Protein 3OT6 (pdb70)

Sequence (221 aa):
ASDLVSYHLDDGVATLTLNNGKVNAISPDVIIAFNAALDQAEKDRAIVIVTGQPGILSGGYDLKVTSSAEAAINLVAQGSTLARRLSHPFPIIVACPGHAVAKGAFLLLSADYRIGVAGPFSIGLNEVQIGTHHAGIELARDRLRKSAFNRSVINAEFDPEGAAAGFLDKVVSVEELQGAALAVAAQLKKINNAHKKTKLKVRKGLLDTLDAAIEQDRQHL

InterPro domains:
  IPR001753 Enoyl-CoA hydratase/isomerase-like domain [PF00378] (11-226)
  IPR029045 ClpP/crotonase-like domain superfamily [SSF52096] (3-227)

B-factor: mean 28.31, std 8.82, range [7.11, 65.39]

Foldseek 3Di:
DCVQFPWDDDPQEIETEGEDPDFSAQEPVSLVVVVVNLVVNVVSVGAYEYEYDAQHQGQYHDPCCVVDPVSVLVSVLSLLVSLLVLLRQAFYEYQYNHEQEASSLLNLLSGRAYEYEADDGYYAYQDVVVPAFQSSLLSLVVFFDVVVSCCRHVVVDDGRVRVVGGSHPYYYHSVCRVVVRVVVSVVSVPDDSCSNVCSCVVCVVSSVSSVVRSVCSSVPD

Solvent-accessible surface area: 10338 Å² total

CATH classification: 3.90.226.10

Secondary structure (DSSP, 8-state):
---TEEEEEETTEEEEEE--TTTT-B-HHHHHHHHHHHHHHHHTTPEEEEE-BTEEEE--B-S-----HHHHHHHHHHHHHHHH----SS-EEEE--EEEETHHHHHHTTSSEEEEE-SS--EE--TTTT---HHHHHHHHHHS-HHHHHHHHTS----TT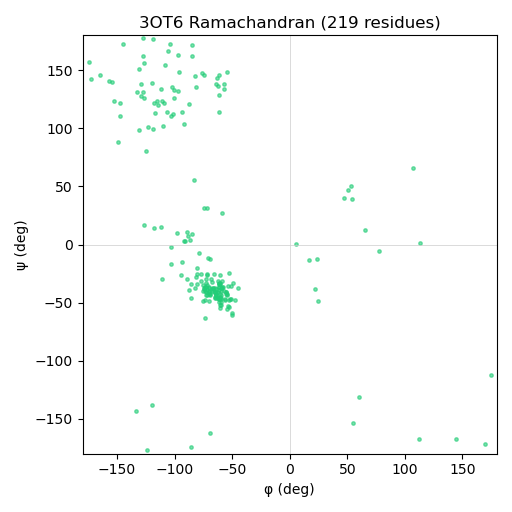T---SS-SEEE-TTTHHHHHHHHHHHHTT---HHHHHHHHHHHHHHHHHHHHHHHHHH--

Organism: Pseudomonas syringae pv. tomato (strain ATCC BAA-871 / DC3000) (NCBI:txid223283)

Nearest PDB structures (foldseek):
  3ot6-assembly1_A  TM=1.002E+00  e=1.845E-40  Pseudomonas syringae pv. tomato
  2vx2-assembly3_G  TM=8.367E-01  e=1.342E-13  Homo sapiens
  4knp-assembly1_A  TM=8.815E-01  e=2.836E-12  Mycobacterium avium subsp. paratuberculosis K-10
  3l3s-assembly2_F  TM=8.376E-01  e=5.476E-12  Ruegeria pomeroyi
  5o34-assembly1_C  TM=8.549E-01  e=6.754E-11  Streptantibioticus cattleyicolor

Structure (mmCIF, N/CA/C/O backbone):
data_3OT6
#
_entry.id   3OT6
#
_cell.length_a   162.517
_cell.length_b   162.517
_cell.length_c   162.517
_cell.angle_alpha   90.00
_cell.angle_beta   90.00
_cell.angle_gamma   90.00
#
_symmetry.space_group_name_H-M   'I 41 3 2'
#
loop_
_entity.id
_entity.type
_entity.pdbx_description
1 polymer 'Enoyl-CoA hydratase/isomerase family protein'
2 non-polymer (4S)-2-METHYL-2,4-PENTANEDIOL
3 non-polymer (4R)-2-METHYLPENTANE-2,4-DIOL
4 water water
#
loop_
_atom_site.group_PDB
_atom_site.id
_atom_site.type_symbol
_atom_site.label_atom_id
_atom_site.label_alt_id
_atom_site.label_comp_id
_atom_site.label_asym_id
_atom_site.label_entity_id
_atom_site.label_seq_id
_atom_site.pdbx_PDB_ins_code
_atom_site.Cartn_x
_atom_site.Cartn_y
_atom_site.Cartn_z
_atom_site.occupancy
_atom_site.B_iso_or_equiv
_atom_site.auth_seq_id
_atom_site.auth_comp_id
_atom_site.auth_asym_id
_atom_site.auth_atom_id
_atom_site.pdbx_PDB_model_num
ATOM 1 N N . ALA A 1 3 ? 65.193 85.248 122.759 1.00 36.02 0 ALA A N 1
ATOM 2 C CA . ALA A 1 3 ? 66.422 86.053 122.450 1.00 36.39 0 ALA A CA 1
ATOM 3 C C . ALA A 1 3 ? 67.414 85.741 123.553 1.00 36.13 0 ALA A C 1
ATOM 4 O O . ALA A 1 3 ? 67.083 85.834 124.719 1.00 36.55 0 ALA A O 1
ATOM 14 N N . SER A 1 5 ? 69.688 87.446 124.508 1.00 35.58 2 SER A N 1
ATOM 15 C CA . SER A 1 5 ? 69.863 88.623 125.363 1.00 35.38 2 SER A CA 1
ATOM 16 C C . SER A 1 5 ? 68.738 88.795 126.364 1.00 35.68 2 SER A C 1
ATOM 17 O O . SER A 1 5 ? 68.896 89.540 127.283 1.00 37.22 2 SER A O 1
ATOM 20 N N . ASP A 1 6 ? 67.626 88.090 126.249 1.00 35.56 3 ASP A N 1
ATOM 21 C CA . ASP A 1 6 ? 66.681 88.114 127.367 1.00 36.15 3 ASP A CA 1
ATOM 22 C C . ASP A 1 6 ? 67.010 87.046 128.403 1.00 34.62 3 ASP A C 1
ATOM 23 O O . ASP A 1 6 ? 66.885 87.331 129.585 1.00 35.54 3 ASP A O 1
ATOM 28 N N . LEU A 1 7 ? 67.427 85.848 127.960 1.00 32.38 4 LEU A N 1
ATOM 29 C CA . LEU A 1 7 ? 67.912 84.751 128.833 1.00 31.37 4 LEU A CA 1
ATOM 30 C C . LEU A 1 7 ? 68.998 85.160 129.877 1.00 30.72 4 LEU A C 1
ATOM 31 O O . LEU A 1 7 ? 68.820 84.958 131.105 1.00 31.38 4 LEU A O 1
ATOM 36 N N . VAL A 1 8 ? 70.126 85.676 129.382 1.00 28.38 5 VAL A N 1
ATOM 37 C CA . VAL A 1 8 ? 71.064 86.317 130.241 1.00 27.91 5 VAL A CA 1
ATOM 38 C C . VAL A 1 8 ? 71.234 87.729 129.651 1.00 29.00 5 VAL A C 1
ATOM 39 O O . VAL A 1 8 ? 71.909 87.882 128.619 1.00 28.76 5 VAL A O 1
ATOM 43 N N . SER A 1 9 ? 70.581 88.743 130.236 1.00 28.41 6 SER A N 1
ATOM 44 C CA . SER A 1 9 ? 70.761 90.117 129.725 1.00 29.19 6 SER A CA 1
ATOM 45 C C . SER A 1 9 ? 72.144 90.687 130.135 1.00 30.19 6 SER A C 1
ATOM 46 O O . SER A 1 9 ? 72.675 90.362 131.219 1.00 31.66 6 SER A O 1
ATOM 49 N N . TYR A 1 10 ? 72.750 91.511 129.285 1.00 30.22 7 TYR A N 1
ATOM 50 C CA . TYR A 1 10 ? 74.024 92.115 129.641 1.00 30.52 7 TYR A CA 1
ATOM 51 C C . TYR A 1 10 ? 73.894 93.622 129.781 1.00 31.00 7 TYR A C 1
ATOM 52 O O . TYR A 1 10 ? 73.595 94.319 128.850 1.00 29.76 7 TYR A O 1
ATOM 61 N N . HIS A 1 11 ? 74.180 94.167 130.928 1.00 32.92 8 HIS A N 1
ATOM 62 C CA . HIS A 1 11 ? 74.249 95.613 130.947 1.00 35.36 8 HIS A CA 1
ATOM 63 C C . HIS A 1 11 ? 75.547 96.111 131.591 1.00 33.65 8 HIS A C 1
ATOM 64 O O . HIS A 1 11 ? 75.854 95.727 132.677 1.00 33.34 8 HIS A O 1
ATOM 71 N N . LEU A 1 12 ? 76.290 96.987 130.910 1.00 33.50 9 LEU A N 1
ATOM 72 C CA . LEU A 1 12 ? 77.537 97.593 131.463 1.00 32.19 9 LEU A CA 1
ATOM 73 C C . LEU A 1 12 ? 77.323 99.038 132.010 1.00 33.07 9 LEU A C 1
ATOM 74 O O . LEU A 1 12 ? 76.767 99.906 131.349 1.00 34.06 9 LEU A O 1
ATOM 79 N N . ASP A 1 13 ? 77.702 99.290 133.243 1.00 33.60 10 ASP A N 1
ATOM 80 C CA . ASP A 1 13 ? 77.542 100.583 133.789 1.00 34.99 10 ASP A CA 1
ATOM 81 C C . ASP A 1 13 ? 78.690 100.779 134.729 1.00 34.59 10 ASP A C 1
ATOM 82 O O . ASP A 1 13 ? 78.845 99.998 135.645 1.00 34.52 10 ASP A O 1
ATOM 87 N N . ASP A 1 14 ? 79.501 101.821 134.483 1.00 34.80 11 ASP A N 1
ATOM 88 C CA . ASP A 1 14 ? 80.594 102.233 135.378 1.00 34.02 11 ASP A CA 1
ATOM 89 C C . ASP A 1 14 ? 81.543 101.052 135.708 1.00 33.25 11 ASP A C 1
ATOM 90 O O . ASP A 1 14 ? 81.817 100.774 136.876 1.00 33.12 11 ASP A O 1
ATOM 95 N N . GLY A 1 15 ? 82.006 100.337 134.678 1.00 33.08 12 GLY A N 1
ATOM 96 C CA . GLY A 1 15 ? 82.916 99.174 134.852 1.00 32.41 12 GLY A CA 1
ATOM 97 C C . GLY A 1 15 ? 82.396 97.925 135.586 1.00 31.94 12 GLY A C 1
ATOM 98 O O . GLY A 1 15 ? 83.181 97.055 135.972 1.00 32.07 12 GLY A O 1
ATOM 99 N N . VAL A 1 16 ? 81.075 97.856 135.799 1.00 31.12 13 VAL A N 1
ATOM 100 C CA . VAL A 1 16 ? 80.404 96.670 136.301 1.00 28.87 13 VAL A CA 1
ATOM 101 C C . VAL A 1 16 ? 79.466 96.129 135.254 1.00 29.21 13 VAL A C 1
ATOM 102 O O . VAL A 1 16 ? 78.584 96.864 134.801 1.00 29.39 13 VAL A O 1
ATOM 106 N N . ALA A 1 17 ? 79.632 94.858 134.865 1.00 28.29 14 ALA A N 1
ATOM 107 C CA . ALA A 1 17 ? 78.705 94.208 133.921 1.00 27.51 14 ALA A CA 1
ATOM 108 C C . ALA A 1 17 ? 77.751 93.302 134.710 1.00 28.59 14 ALA A C 1
ATOM 109 O O . ALA A 1 17 ? 78.190 92.305 135.322 1.00 30.24 14 ALA A O 1
ATOM 111 N N . THR A 1 18 ? 76.465 93.664 134.745 1.00 28.58 15 THR A N 1
ATOM 112 C CA . THR A 1 18 ? 75.440 92.869 135.384 1.00 28.03 15 THR A CA 1
ATOM 113 C C . THR A 1 18 ? 74.936 91.879 134.357 1.00 27.95 15 THR A C 1
ATOM 114 O O . THR A 1 18 ? 74.491 92.294 133.271 1.00 27.63 15 THR A O 1
ATOM 118 N N . LEU A 1 19 ? 75.057 90.575 134.690 1.00 27.51 16 LEU A N 1
ATOM 119 C CA . LEU A 1 19 ? 74.495 89.435 133.912 1.00 26.29 16 LEU A CA 1
ATOM 120 C C . LEU A 1 19 ? 73.261 88.947 134.632 1.00 26.76 16 LEU A C 1
ATOM 121 O O . LEU A 1 19 ? 73.331 88.456 135.780 1.00 26.79 16 LEU A O 1
ATOM 126 N N . THR A 1 20 ? 72.099 89.177 134.020 1.00 26.92 17 THR A N 1
ATOM 127 C CA . THR A 1 20 ? 70.843 88.864 134.701 1.00 27.24 17 THR A CA 1
ATOM 128 C C . THR A 1 20 ? 70.272 87.626 134.059 1.00 28.41 17 THR A C 1
ATOM 129 O O . THR A 1 20 ? 70.007 87.638 132.849 1.00 30.05 17 THR A O 1
ATOM 133 N N . LEU A 1 21 ? 70.193 86.528 134.809 1.00 28.13 18 LEU A N 1
ATOM 134 C CA . LEU A 1 21 ? 69.607 85.342 134.250 1.00 29.08 18 LEU A CA 1
ATOM 135 C C . LEU A 1 21 ? 68.120 85.517 134.365 1.00 29.98 18 LEU A C 1
ATOM 136 O O . LEU A 1 21 ? 67.620 85.968 135.401 1.00 30.87 18 LEU A O 1
ATOM 141 N N . ASN A 1 22 ? 67.412 85.184 133.298 1.00 30.67 19 ASN A N 1
ATOM 142 C CA . ASN A 1 22 ? 65.961 85.251 133.294 1.00 31.64 19 ASN A CA 1
ATOM 143 C C . ASN A 1 22 ? 65.336 84.174 132.366 1.00 31.60 19 ASN A C 1
ATOM 144 O O . ASN A 1 22 ? 65.107 84.401 131.160 1.00 31.66 19 ASN A O 1
ATOM 149 N N . ASN A 1 23 ? 65.096 82.995 132.931 1.00 30.95 20 ASN A N 1
ATOM 150 C CA . ASN A 1 23 ? 64.621 81.855 132.171 1.00 31.20 20 ASN A CA 1
ATOM 151 C C . ASN A 1 23 ? 63.398 81.188 132.846 1.00 32.96 20 ASN A C 1
ATOM 152 O O . ASN A 1 23 ? 63.549 80.406 133.788 1.00 33.93 20 ASN A O 1
ATOM 157 N N . GLY A 1 24 ? 62.192 81.493 132.390 1.00 34.13 21 GLY A N 1
ATOM 158 C CA . GLY A 1 24 ? 60.998 80.905 132.983 1.00 36.32 21 GLY A CA 1
ATOM 159 C C . GLY A 1 24 ? 60.851 81.087 134.495 1.00 38.49 21 GLY A C 1
ATOM 160 O O . GLY A 1 24 ? 61.382 82.004 135.076 1.00 38.46 21 GLY A O 1
ATOM 161 N N . LYS A 1 25 ? 60.144 80.167 135.140 1.00 40.84 22 LYS A N 1
ATOM 162 C CA . LYS A 1 25 ? 59.735 80.309 136.547 1.00 41.58 22 LYS A CA 1
ATOM 163 C C . LYS A 1 25 ? 60.899 80.200 137.552 1.00 39.59 22 LYS A C 1
ATOM 164 O O . LYS A 1 25 ? 60.896 80.889 138.562 1.00 40.19 22 LYS A O 1
ATOM 170 N N . VAL A 1 26 ? 61.887 79.343 137.292 1.00 37.15 23 VAL A N 1
ATOM 171 C CA . VAL A 1 26 ? 62.910 79.027 138.316 1.00 34.27 23 VAL A CA 1
ATOM 172 C C . VAL A 1 26 ? 64.369 79.219 137.843 1.00 32.82 23 VAL A C 1
ATOM 173 O O . VAL A 1 26 ? 65.328 78.672 138.465 1.00 32.13 23 VAL A O 1
ATOM 177 N N . ASN A 1 27 ? 64.529 79.956 136.733 1.00 29.25 24 ASN A N 1
ATOM 178 C CA . ASN A 1 27 ? 65.812 80.143 136.098 1.00 26.81 24 ASN A CA 1
ATOM 179 C C . ASN A 1 27 ? 66.562 78.822 135.849 1.00 26.52 24 ASN A C 1
ATOM 180 O O . ASN A 1 27 ? 67.754 78.716 136.132 1.00 27.18 24 ASN A O 1
ATOM 185 N N . ALA A 1 28 ? 65.900 77.812 135.306 1.00 25.38 25 ALA A N 1
ATOM 186 C CA . ALA A 1 28 ? 66.611 76.577 135.017 1.00 25.14 25 ALA A CA 1
ATOM 187 C C . ALA A 1 28 ? 67.837 76.847 134.136 1.00 25.62 25 ALA A C 1
ATOM 188 O O . ALA A 1 28 ? 67.836 77.757 133.310 1.00 26.51 25 ALA A O 1
ATOM 190 N N . ILE A 1 29 ? 68.885 76.053 134.311 1.00 25.34 26 ILE A N 1
ATOM 191 C CA . ILE A 1 29 ? 70.073 76.139 133.529 1.00 24.47 26 ILE A CA 1
ATOM 192 C C . ILE A 1 29 ? 69.855 75.171 132.373 1.00 25.28 26 ILE A C 1
ATOM 193 O O . ILE A 1 29 ? 69.933 73.955 132.532 1.00 26.43 26 ILE A O 1
ATOM 198 N N . SER A 1 30 ? 69.550 75.725 131.208 1.00 26.03 27 SER A N 1
ATOM 199 C CA . SER A 1 30 ? 69.312 74.936 130.000 1.00 26.59 27 SER A CA 1
ATOM 200 C C . SER A 1 30 ? 70.545 75.051 129.124 1.00 26.61 27 SER A C 1
ATOM 201 O O . SER A 1 30 ? 71.455 75.806 129.465 1.00 26.27 27 SER A O 1
ATOM 204 N N . PRO A 1 31 ? 70.605 74.272 128.009 1.00 26.98 28 PRO A N 1
ATOM 205 C CA . PRO A 1 31 ? 71.707 74.501 127.020 1.00 25.99 28 PRO A CA 1
ATOM 206 C C . PRO A 1 31 ? 71.804 75.945 126.477 1.00 25.64 28 PRO A C 1
ATOM 207 O O . PRO A 1 31 ? 72.904 76.489 126.364 1.00 26.01 28 PRO A O 1
ATOM 211 N N . ASP A 1 32 ? 70.672 76.561 126.198 1.00 25.93 29 ASP A N 1
ATOM 212 C CA . ASP A 1 32 ? 70.617 77.951 125.732 1.00 26.38 29 ASP A CA 1
ATOM 213 C C . ASP A 1 32 ? 71.132 78.903 126.801 1.00 25.60 29 ASP A C 1
ATOM 214 O O . ASP A 1 32 ? 71.899 79.805 126.502 1.00 25.88 29 ASP A O 1
ATOM 219 N N . VAL A 1 33 ? 70.744 78.678 128.063 1.00 24.62 30 VAL A N 1
ATOM 220 C CA . VAL A 1 33 ? 71.251 79.498 129.159 1.00 22.93 30 VAL A CA 1
ATOM 221 C C . VAL A 1 33 ? 72.759 79.512 129.197 1.00 22.84 30 VAL A C 1
ATOM 222 O O . VAL A 1 33 ? 73.336 80.564 129.343 1.00 23.87 30 VAL A O 1
ATOM 226 N N . ILE A 1 34 ? 73.403 78.382 128.969 1.00 21.98 31 IL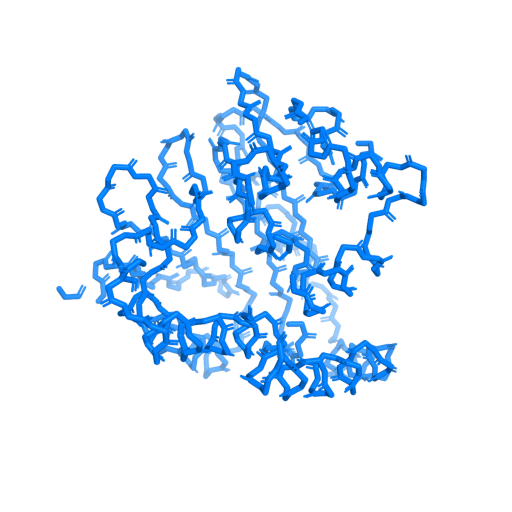E A N 1
ATOM 227 C CA . ILE A 1 34 ? 74.854 78.321 129.066 1.00 22.78 31 ILE A CA 1
ATOM 228 C C . ILE A 1 34 ? 75.530 79.057 127.902 1.00 24.26 31 ILE A C 1
ATOM 229 O O . ILE A 1 34 ? 76.549 79.721 128.082 1.00 23.38 31 ILE A O 1
ATOM 234 N N . ILE A 1 35 ? 74.950 78.904 126.708 1.00 25.56 32 ILE A N 1
ATOM 235 C CA . ILE A 1 35 ? 75.382 79.611 125.543 1.00 26.38 32 ILE A CA 1
ATOM 236 C C . ILE A 1 35 ? 75.224 81.138 125.780 1.00 27.29 32 ILE A C 1
ATOM 237 O O . ILE A 1 35 ? 76.146 81.933 125.527 1.00 27.90 32 ILE A O 1
ATOM 242 N N . ALA A 1 36 ? 74.078 81.541 126.296 1.00 26.62 33 ALA A N 1
ATOM 243 C CA . ALA A 1 36 ? 73.873 82.943 126.619 1.00 26.21 33 ALA A CA 1
ATOM 244 C C . ALA A 1 36 ? 74.961 83.375 127.552 1.00 26.74 33 ALA A C 1
ATOM 245 O O . ALA A 1 36 ? 75.552 84.415 127.300 1.00 28.07 33 ALA A O 1
ATOM 247 N N . PHE A 1 37 ? 75.245 82.589 128.614 1.00 27.11 34 PHE A N 1
ATOM 248 C CA . PHE A 1 37 ? 76.249 82.939 129.652 1.00 26.27 34 PHE A CA 1
ATOM 249 C C . PHE A 1 37 ? 77.633 83.082 129.051 1.00 25.44 34 PHE A C 1
ATOM 250 O O . PHE A 1 37 ? 78.324 84.029 129.342 1.00 26.35 34 PHE A O 1
ATOM 258 N N . ASN A 1 38 ? 78.053 82.132 128.224 1.00 24.74 35 ASN A N 1
ATOM 259 C CA . ASN A 1 38 ? 79.322 82.250 127.558 1.00 25.40 35 ASN A CA 1
ATOM 260 C C . ASN A 1 38 ? 79.427 83.522 126.688 1.00 25.96 35 ASN A C 1
ATOM 261 O O . ASN A 1 38 ? 80.516 84.154 126.655 1.00 26.33 35 ASN A O 1
ATOM 266 N N . ALA A 1 39 ? 78.310 83.914 126.048 1.00 23.74 36 ALA A N 1
ATOM 267 C CA . ALA A 1 39 ? 78.310 85.050 125.155 1.00 23.72 36 ALA A CA 1
ATOM 268 C C . ALA A 1 39 ? 78.397 86.284 126.023 1.00 24.37 36 ALA A C 1
ATOM 269 O O . ALA A 1 39 ? 79.118 87.209 125.705 1.00 25.10 36 ALA A O 1
ATOM 271 N N . ALA A 1 40 ? 77.750 86.257 127.176 1.00 24.68 37 ALA A N 1
ATOM 272 C CA . ALA A 1 40 ? 77.762 87.426 128.045 1.00 24.57 37 ALA A CA 1
ATOM 273 C C . ALA A 1 40 ? 79.113 87.587 128.654 1.00 24.41 37 ALA A C 1
ATOM 274 O O . ALA A 1 40 ? 79.469 88.680 129.026 1.00 26.45 37 ALA A O 1
ATOM 276 N N . LEU A 1 41 ? 79.864 86.515 128.777 1.00 24.37 38 LEU A N 1
ATOM 277 C CA . LEU A 1 41 ? 81.123 86.592 129.521 1.00 23.83 38 LEU A CA 1
ATOM 278 C C . LEU A 1 41 ? 82.188 86.964 128.567 1.00 23.66 38 LEU A C 1
ATOM 279 O O . LEU A 1 41 ? 83.141 87.590 128.962 1.00 23.74 38 LEU A O 1
ATOM 284 N N . ASP A 1 42 ? 82.020 86.564 127.307 1.00 24.05 39 ASP A N 1
ATOM 285 C CA . ASP A 1 42 ? 82.866 87.022 126.251 1.00 24.54 39 ASP A CA 1
ATOM 286 C C . ASP A 1 42 ? 82.871 88.547 126.229 1.00 24.96 39 ASP A C 1
ATOM 287 O O . ASP A 1 42 ? 83.939 89.165 126.114 1.00 24.49 39 ASP A O 1
ATOM 292 N N . GLN A 1 43 ? 81.685 89.127 126.380 1.00 24.09 40 GLN A N 1
ATOM 293 C CA . GLN A 1 43 ? 81.481 90.527 126.242 1.00 24.45 40 GLN A CA 1
ATOM 294 C C . GLN A 1 43 ? 82.116 91.181 127.447 1.00 26.12 40 GLN A C 1
ATOM 295 O O . GLN A 1 43 ? 82.824 92.187 127.299 1.00 26.84 40 GLN A O 1
ATOM 301 N N . ALA A 1 44 ? 81.901 90.591 128.642 1.00 26.41 41 ALA A N 1
ATOM 302 C CA . ALA A 1 44 ? 82.452 91.103 129.905 1.00 25.73 41 ALA A CA 1
ATOM 303 C C . ALA A 1 44 ? 83.972 91.110 129.879 1.00 26.30 41 ALA A C 1
ATOM 304 O O . ALA A 1 44 ? 84.569 91.982 130.467 1.00 27.08 41 ALA A O 1
ATOM 306 N N . GLU A 1 45 ? 84.595 90.156 129.194 1.00 27.78 42 GLU A N 1
ATOM 307 C CA . GLU A 1 45 ? 86.040 90.118 129.106 1.00 30.00 42 GLU A CA 1
ATOM 308 C C . GLU A 1 45 ? 86.450 91.285 128.251 1.00 30.88 42 GLU A C 1
ATOM 309 O O . GLU A 1 45 ? 87.419 91.964 128.539 1.00 30.48 42 GLU A O 1
ATOM 315 N N . LYS A 1 46 ? 85.710 91.492 127.166 1.00 32.25 43 LYS A N 1
ATOM 316 C CA . LYS A 1 46 ? 86.085 92.503 126.218 1.00 33.27 43 LYS A CA 1
ATOM 317 C C . LYS A 1 46 ? 85.932 93.924 126.863 1.00 32.02 43 LYS A C 1
ATOM 318 O O . LYS A 1 46 ? 86.794 94.800 126.623 1.00 32.53 43 LYS A O 1
ATOM 324 N N . ASP A 1 47 ? 84.966 94.103 127.765 1.00 29.21 44 ASP A N 1
ATOM 325 C CA . ASP A 1 47 ? 84.812 95.376 128.504 1.00 28.31 44 ASP A CA 1
ATOM 326 C C . ASP A 1 47 ? 85.615 95.427 129.787 1.00 28.25 44 ASP A C 1
ATOM 327 O O . ASP A 1 47 ? 85.481 96.365 130.559 1.00 28.09 44 ASP A O 1
ATOM 332 N N . ARG A 1 48 ? 86.459 94.425 130.017 1.00 27.82 45 ARG A N 1
ATOM 333 C CA . ARG A 1 48 ? 87.299 94.361 131.233 1.00 26.85 45 ARG A CA 1
ATOM 334 C C . ARG A 1 48 ? 86.543 94.643 132.505 1.00 25.69 45 ARG A C 1
ATOM 335 O O . ARG A 1 48 ? 87.096 95.265 133.415 1.00 25.80 45 ARG A O 1
ATOM 343 N N . ALA A 1 49 ? 85.316 94.138 132.606 1.00 24.33 46 ALA A N 1
ATOM 344 C CA . ALA A 1 49 ? 84.445 94.608 133.667 1.00 24.03 46 ALA A CA 1
ATOM 345 C C . ALA A 1 49 ? 84.457 93.703 134.919 1.00 23.40 46 ALA A C 1
ATOM 346 O O . ALA A 1 49 ? 84.612 92.483 134.803 1.00 23.79 46 ALA A O 1
ATOM 348 N N . ILE A 1 50 ? 84.273 94.290 136.091 1.00 21.67 47 ILE A N 1
ATOM 349 C CA . ILE A 1 50 ? 83.820 93.524 137.201 1.00 22.97 47 ILE A CA 1
ATOM 350 C C . ILE A 1 50 ? 82.414 92.921 136.892 1.00 23.92 47 ILE A C 1
ATOM 351 O O . ILE A 1 50 ? 81.511 93.640 136.419 1.00 24.82 47 ILE A O 1
ATOM 356 N N . VAL A 1 51 ? 82.246 91.604 137.077 1.00 23.06 48 VAL A N 1
ATOM 357 C CA . VAL A 1 51 ? 80.988 90.942 136.660 1.00 20.93 48 VAL A CA 1
ATOM 358 C C . VAL A 1 51 ? 80.149 90.725 137.891 1.00 21.40 48 VAL A C 1
ATOM 359 O O . VAL A 1 51 ? 80.681 90.384 138.955 1.00 20.30 48 VAL A O 1
ATOM 363 N N . ILE A 1 52 ? 78.854 91.037 137.775 1.00 21.51 49 ILE A N 1
ATOM 364 C CA . ILE A 1 52 ? 77.808 90.687 138.784 1.00 21.10 49 ILE A CA 1
ATOM 365 C C . ILE A 1 52 ? 76.782 89.736 138.110 1.00 20.66 49 ILE A C 1
ATOM 366 O O . ILE A 1 52 ? 76.089 90.156 137.203 1.00 20.41 49 ILE A O 1
ATOM 371 N N . VAL A 1 53 ? 76.699 88.480 138.533 1.00 20.60 50 VAL A N 1
ATOM 372 C CA . VAL A 1 53 ? 75.711 87.552 138.013 1.00 19.59 50 VAL A CA 1
ATOM 373 C C . VAL A 1 53 ? 74.565 87.573 139.026 1.00 21.29 50 VAL A C 1
ATOM 374 O O . VAL A 1 53 ? 74.798 87.493 140.230 1.00 21.04 50 VAL A O 1
ATOM 378 N N . THR A 1 54 ? 73.330 87.703 138.547 1.00 22.20 51 THR A N 1
ATOM 379 C CA . THR A 1 54 ? 72.147 87.716 139.413 1.00 22.83 51 THR A CA 1
ATOM 380 C C . THR A 1 54 ? 70.970 87.032 138.696 1.00 22.92 51 THR A C 1
ATOM 381 O O . THR A 1 54 ? 71.066 86.679 137.524 1.00 23.58 51 THR A O 1
ATOM 385 N N . GLY A 1 55 ? 69.866 86.823 139.383 1.00 23.65 52 GLY A N 1
ATOM 386 C CA . GLY A 1 55 ? 68.732 86.159 138.767 1.00 25.76 52 GLY A CA 1
ATOM 387 C C . GLY A 1 55 ? 67.488 87.042 138.750 1.00 27.90 52 GLY A C 1
ATOM 388 O O . GLY A 1 55 ? 67.571 88.236 138.467 1.00 28.53 52 GLY A O 1
ATOM 389 N N . GLN A 1 56 ? 66.333 86.460 139.055 1.00 29.19 53 GLN A N 1
ATOM 390 C CA . GLN A 1 56 ? 65.087 87.208 139.152 1.00 31.45 53 GLN A CA 1
ATOM 391 C C . GLN A 1 56 ? 64.705 87.362 140.618 1.00 31.89 53 GLN A C 1
ATOM 392 O O . GLN A 1 56 ? 65.287 86.711 141.503 1.00 32.66 53 GLN A O 1
ATOM 398 N N . PRO A 1 57 ? 63.749 88.236 140.919 1.00 32.41 54 PRO A N 1
ATOM 399 C CA . PRO A 1 57 ? 63.451 88.328 142.362 1.00 31.75 54 PRO A CA 1
ATOM 400 C C . PRO A 1 57 ? 63.055 86.975 142.939 1.00 30.86 54 PRO A C 1
ATOM 401 O O . PRO A 1 57 ? 62.339 86.221 142.290 1.00 29.98 54 PRO A O 1
ATOM 405 N N . GLY A 1 58 ? 63.580 86.687 144.132 1.00 30.45 55 GLY A N 1
ATOM 406 C CA . GLY A 1 58 ? 63.304 85.486 144.852 1.00 29.11 55 GLY A CA 1
ATOM 407 C C . GLY A 1 58 ? 64.045 84.268 144.346 1.00 29.49 55 GLY A C 1
ATOM 408 O O . GLY A 1 58 ? 63.941 83.205 144.950 1.00 30.24 55 GLY A O 1
ATOM 409 N N . ILE A 1 59 ? 64.779 84.370 143.234 1.00 28.29 56 ILE A N 1
ATOM 410 C CA . ILE A 1 59 ? 65.474 83.190 142.713 1.00 26.61 56 ILE A CA 1
ATOM 411 C C . ILE A 1 59 ? 66.767 83.463 141.878 1.00 26.93 56 ILE A C 1
ATOM 412 O O . ILE A 1 59 ? 66.716 84.153 140.829 1.00 26.99 56 ILE A O 1
ATOM 417 N N . LEU A 1 60 ? 67.894 82.871 142.317 1.00 25.11 57 LEU A N 1
ATOM 418 C CA . LEU A 1 60 ? 69.100 82.775 141.484 1.00 23.11 57 LEU A CA 1
ATOM 419 C C . LEU A 1 60 ? 68.911 81.723 140.389 1.00 23.12 57 LEU A C 1
ATOM 420 O O . LEU A 1 60 ? 68.914 82.055 139.155 1.00 23.46 57 LEU A O 1
ATOM 425 N N . SER A 1 61 ? 68.724 80.468 140.808 1.00 21.90 58 SER A N 1
ATOM 426 C CA . SER A 1 61 ? 68.419 79.405 139.863 1.00 21.80 58 SER A CA 1
ATOM 427 C C . SER A 1 61 ? 68.092 78.151 140.639 1.00 22.99 58 SER A C 1
ATOM 428 O O . SER A 1 61 ? 68.706 77.895 141.669 1.00 24.31 58 SER A O 1
ATOM 431 N N . GLY A 1 62 ? 67.114 77.379 140.149 1.00 23.86 59 GLY A N 1
ATOM 432 C CA . GLY A 1 62 ? 66.684 76.140 140.795 1.00 22.82 59 GLY A CA 1
ATOM 433 C C . GLY A 1 62 ? 67.492 74.986 140.228 1.00 23.93 59 GLY A C 1
ATOM 434 O O . GLY A 1 62 ? 67.245 73.843 140.569 1.00 25.03 59 GLY A O 1
ATOM 435 N N . GLY A 1 63 ? 68.452 75.269 139.341 1.00 23.95 60 GLY A N 1
ATOM 436 C CA . GLY A 1 63 ? 69.338 74.220 138.851 1.00 23.54 60 GLY A CA 1
ATOM 437 C C . GLY A 1 63 ? 69.142 73.901 137.377 1.00 23.47 60 GLY A C 1
ATOM 438 O O . GLY A 1 63 ? 68.436 74.640 136.692 1.00 22.44 60 GLY A O 1
ATOM 439 N N . TYR A 1 64 ? 69.733 72.786 136.934 1.00 23.68 61 TYR A N 1
ATOM 440 C CA . TYR A 1 64 ? 69.707 72.361 135.548 1.00 25.57 61 TYR A CA 1
ATOM 441 C C . TYR A 1 64 ? 68.284 72.128 135.140 1.00 27.87 61 TYR A C 1
ATOM 442 O O . TYR A 1 64 ? 67.434 71.743 135.977 1.00 26.43 61 TYR A O 1
ATOM 451 N N . ASP A 1 65 ? 68.006 72.429 133.863 1.00 30.23 62 ASP A N 1
ATOM 452 C CA . ASP A 1 65 ? 66.703 72.146 133.247 1.00 31.80 62 ASP A CA 1
ATOM 453 C C . ASP A 1 65 ? 66.448 70.636 133.269 1.00 32.90 62 ASP A C 1
ATOM 454 O O . ASP A 1 65 ? 67.155 69.863 132.599 1.00 32.13 62 ASP A O 1
ATOM 459 N N . LEU A 1 66 ? 65.440 70.219 134.033 1.00 35.43 63 LEU A N 1
ATOM 460 C CA . LEU A 1 66 ? 65.119 68.794 134.266 1.00 37.33 63 LEU A CA 1
ATOM 461 C C . LEU A 1 66 ? 64.565 68.143 133.011 1.00 36.93 63 LEU A C 1
ATOM 462 O O . LEU A 1 66 ? 64.847 66.982 132.705 1.00 36.74 63 LEU A O 1
ATOM 467 N N . LYS A 1 67 ? 63.778 68.916 132.287 1.00 36.60 64 LYS A N 1
ATOM 468 C CA . LYS A 1 67 ? 63.275 68.512 131.006 1.00 37.61 64 LYS A CA 1
ATOM 469 C C . LYS A 1 67 ? 64.422 68.065 130.080 1.00 35.77 64 LYS A C 1
ATOM 470 O O . LYS A 1 67 ? 64.409 66.943 129.615 1.00 36.38 64 LYS A O 1
ATOM 476 N N . VAL A 1 68 ? 65.450 68.896 129.872 1.00 34.31 65 VAL A N 1
ATOM 477 C CA . VAL A 1 68 ? 66.639 68.472 129.119 1.00 32.12 65 VAL A CA 1
ATOM 478 C C . VAL A 1 68 ? 67.346 67.275 129.722 1.00 33.39 65 VAL A C 1
ATOM 479 O O . VAL A 1 68 ? 67.747 66.363 128.979 1.00 33.56 65 VAL A O 1
ATOM 491 N N . THR A 1 70 ? 66.317 64.777 131.555 1.00 35.11 67 THR A N 1
ATOM 492 C CA . THR A 1 70 ? 65.593 63.524 131.464 1.00 35.53 67 THR A CA 1
ATOM 493 C C . THR A 1 70 ? 65.251 63.166 130.023 1.00 35.61 67 THR A C 1
ATOM 494 O O . THR A 1 70 ? 64.668 62.135 129.781 1.00 37.34 67 THR A O 1
ATOM 498 N N . SER A 1 71 ? 65.636 63.994 129.065 1.00 34.96 68 SER A N 1
ATOM 499 C CA . SER A 1 71 ? 65.251 63.765 127.679 1.00 34.10 68 SER A CA 1
ATOM 500 C C . SER A 1 71 ? 66.108 62.653 127.056 1.00 32.88 68 SER A C 1
ATOM 501 O O . SER A 1 71 ? 65.651 61.911 126.196 1.00 32.96 68 SER A O 1
ATOM 504 N N . SER A 1 72 ? 67.351 62.540 127.495 1.00 31.44 69 SER A N 1
ATOM 505 C CA . SER A 1 72 ? 68.179 61.462 127.071 1.00 30.35 69 SER A CA 1
ATOM 506 C C . SER A 1 72 ? 69.488 61.509 127.827 1.00 31.60 69 SER A C 1
ATOM 507 O O . SER A 1 72 ? 69.904 62.550 128.339 1.00 32.08 69 SER A O 1
ATOM 510 N N . ALA A 1 73 ? 70.145 60.372 127.901 1.00 32.30 70 ALA A N 1
ATOM 511 C CA . ALA A 1 73 ? 71.449 60.313 128.447 1.00 33.28 70 ALA A CA 1
ATOM 512 C C . ALA A 1 73 ? 72.449 61.200 127.728 1.00 34.97 70 ALA A C 1
ATOM 513 O O . ALA A 1 73 ? 73.401 61.645 128.396 1.00 36.80 70 ALA A O 1
ATOM 515 N N . GLU A 1 74 ? 72.311 61.434 126.408 1.00 34.75 71 GLU A N 1
ATOM 516 C CA . GLU A 1 74 ? 73.345 62.227 125.681 1.00 34.52 71 GLU A CA 1
ATOM 517 C C . GLU A 1 74 ? 73.171 63.713 126.025 1.00 32.54 71 GLU A C 1
ATOM 518 O O . GLU A 1 74 ? 74.138 64.480 126.117 1.00 31.27 71 GLU A O 1
ATOM 524 N N . ALA A 1 75 ? 71.920 64.081 126.195 1.00 30.63 72 ALA A N 1
ATOM 525 C CA . ALA A 1 75 ? 71.549 65.440 126.459 1.00 29.64 72 ALA A CA 1
ATOM 526 C C . ALA A 1 75 ? 71.946 65.746 127.883 1.00 30.21 72 ALA A C 1
ATOM 527 O O . ALA A 1 75 ? 72.435 66.798 128.142 1.00 31.56 72 ALA A O 1
ATOM 529 N N . ALA A 1 76 ? 71.749 64.815 128.819 1.00 30.48 73 ALA A N 1
ATOM 530 C CA . ALA A 1 76 ? 72.140 65.015 130.203 1.00 29.06 73 ALA A CA 1
ATOM 531 C C . ALA A 1 76 ? 73.647 65.154 130.276 1.00 29.19 73 ALA A C 1
ATOM 532 O O . ALA A 1 76 ? 74.158 66.026 130.962 1.00 30.39 73 ALA A O 1
ATOM 534 N N . ILE A 1 77 ? 74.363 64.315 129.548 1.00 28.89 74 ILE A N 1
ATOM 535 C CA . ILE A 1 77 ? 75.802 64.302 129.612 1.00 28.59 74 ILE A CA 1
ATOM 536 C C . ILE A 1 77 ? 76.393 65.606 129.044 1.00 29.71 74 ILE A C 1
ATOM 537 O O . ILE A 1 77 ? 77.374 66.143 129.615 1.00 30.32 74 ILE A O 1
ATOM 542 N N . ASN A 1 78 ? 75.775 66.129 127.986 1.00 28.34 75 ASN A N 1
ATOM 543 C CA . ASN A 1 78 ? 76.311 67.259 127.312 1.00 29.06 75 ASN A CA 1
ATOM 544 C C . ASN A 1 78 ? 75.927 68.499 128.117 1.00 28.65 75 ASN A C 1
ATOM 545 O O . ASN A 1 78 ? 76.719 69.459 128.233 1.00 28.67 75 ASN A O 1
ATOM 550 N N . LEU A 1 79 ? 74.742 68.457 128.722 1.00 26.63 76 LEU A N 1
ATOM 551 C CA . LEU A 1 79 ? 74.308 69.558 129.532 1.00 25.63 76 LEU A CA 1
ATOM 552 C C . LEU A 1 79 ? 75.231 69.723 130.765 1.00 25.76 76 LEU A C 1
ATOM 553 O O . LEU A 1 79 ? 75.660 70.842 131.080 1.00 25.20 76 LEU A O 1
ATOM 558 N N . VAL A 1 80 ? 75.547 68.626 131.449 1.00 24.73 77 VAL A N 1
ATOM 559 C CA . VAL A 1 80 ? 76.316 68.773 132.663 1.00 22.81 77 VAL A CA 1
ATOM 560 C C . VAL A 1 80 ? 77.722 69.125 132.287 1.00 24.04 77 VAL A C 1
ATOM 561 O O . VAL A 1 80 ? 78.359 69.917 132.990 1.00 24.94 77 VAL A O 1
ATOM 565 N N . ALA A 1 81 ? 78.232 68.567 131.193 1.00 24.79 78 ALA A N 1
ATOM 566 C CA . ALA A 1 81 ? 79.610 68.951 130.749 1.00 25.00 78 ALA A CA 1
ATOM 567 C C . ALA A 1 81 ? 79.723 70.461 130.445 1.00 25.48 78 ALA A C 1
ATOM 568 O O . ALA A 1 81 ? 80.751 71.125 130.798 1.00 26.74 78 ALA A O 1
ATOM 570 N N . GLN A 1 82 ? 78.669 71.034 129.864 1.00 25.08 79 GLN A N 1
ATOM 571 C CA . GLN A 1 82 ? 78.702 72.449 129.477 1.00 25.25 79 GLN A CA 1
ATOM 572 C C . GLN A 1 82 ? 78.616 73.272 130.730 1.00 25.09 79 GLN A C 1
ATOM 573 O O . GLN A 1 82 ? 79.261 74.296 130.876 1.00 26.26 79 GLN A O 1
ATOM 579 N N . GLY A 1 83 ? 77.771 72.842 131.656 1.00 24.13 80 GLY A N 1
ATOM 580 C CA . GLY A 1 83 ? 77.552 73.605 132.841 1.00 22.18 80 GLY A CA 1
ATOM 581 C C . GLY A 1 83 ? 78.785 73.587 133.751 1.00 22.44 80 GLY A C 1
ATOM 582 O O . GLY A 1 83 ? 79.094 74.621 134.400 1.00 21.06 80 GLY A O 1
ATOM 583 N N . SER A 1 84 ? 79.436 72.421 133.864 1.00 20.90 81 SER A N 1
ATOM 584 C CA . SER A 1 84 ? 80.694 72.307 134.594 1.00 20.96 81 SER A CA 1
ATOM 585 C C . SER A 1 84 ? 81.834 73.117 133.937 1.00 22.22 81 SER A C 1
ATOM 586 O O . SER A 1 84 ? 82.669 73.708 134.655 1.00 21.04 81 SER A O 1
ATOM 589 N N . THR A 1 85 ? 81.893 73.080 132.574 1.00 22.56 82 THR A N 1
ATOM 590 C CA . THR A 1 85 ? 82.852 73.852 131.774 1.00 20.70 82 THR A CA 1
ATOM 591 C C . THR A 1 85 ? 82.630 75.355 132.070 1.00 21.73 82 THR A C 1
ATOM 592 O O . THR A 1 85 ? 83.626 76.113 132.262 1.00 21.53 82 THR A O 1
ATOM 596 N N . LEU A 1 86 ? 81.350 75.762 132.191 1.00 20.53 83 LEU A N 1
ATOM 597 C CA . LEU A 1 86 ? 81.007 77.139 132.545 1.00 20.33 83 LEU A CA 1
ATOM 598 C C . LEU A 1 86 ? 8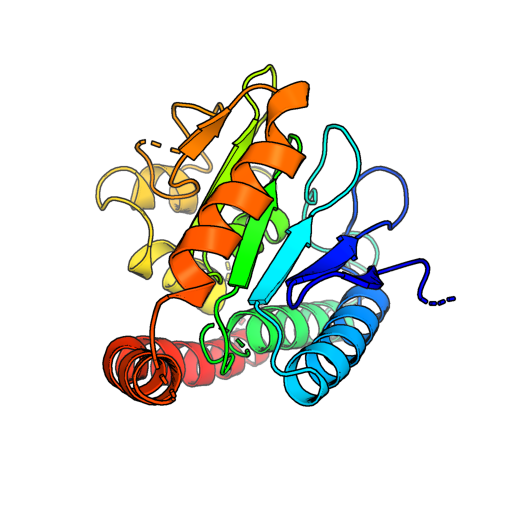1.470 77.431 133.960 1.00 21.36 83 LEU A C 1
ATOM 599 O O . LEU A 1 86 ? 81.993 78.526 134.213 1.00 23.51 83 LEU A O 1
ATOM 604 N N . ALA A 1 87 ? 81.300 76.491 134.898 1.00 21.04 84 ALA A N 1
ATOM 605 C CA . ALA A 1 87 ? 81.817 76.732 136.264 1.00 21.29 84 ALA A CA 1
ATOM 606 C C . ALA A 1 87 ? 83.365 76.939 136.221 1.00 21.06 84 ALA A C 1
ATOM 607 O O . ALA A 1 87 ? 83.915 77.820 136.885 1.00 22.53 84 ALA A O 1
ATOM 609 N N . ARG A 1 88 ? 84.057 76.097 135.493 1.00 20.04 85 ARG A N 1
ATOM 610 C CA . ARG A 1 88 ? 85.480 76.214 135.345 1.00 21.50 85 ARG A CA 1
ATOM 611 C C . ARG A 1 88 ? 85.838 77.573 134.667 1.00 21.62 85 ARG A C 1
ATOM 612 O O . ARG A 1 88 ? 86.831 78.203 134.987 1.00 21.80 85 ARG A O 1
ATOM 620 N N . ARG A 1 89 ? 85.009 78.061 133.766 1.00 21.58 86 ARG A N 1
ATOM 621 C CA . ARG A 1 89 ? 85.383 79.278 133.079 1.00 21.48 86 ARG A CA 1
ATOM 622 C C . ARG A 1 89 ? 85.209 80.413 134.049 1.00 21.57 86 ARG A C 1
ATOM 623 O O . ARG A 1 89 ? 86.040 81.288 134.108 1.00 22.31 86 ARG A O 1
ATOM 639 N N . LEU A 1 91 ? 85.559 80.383 137.239 1.00 20.61 88 LEU A N 1
ATOM 640 C CA . LEU A 1 91 ? 86.619 80.367 138.258 1.00 20.76 88 LEU A CA 1
ATOM 641 C C . LEU A 1 91 ? 87.945 80.775 137.637 1.00 21.07 88 LEU A C 1
ATOM 642 O O . LEU A 1 91 ? 88.919 81.075 138.341 1.00 20.31 88 LEU A O 1
ATOM 647 N N . SER A 1 92 ? 87.998 80.796 136.310 1.00 21.22 89 SER A N 1
ATOM 648 C CA . SER A 1 92 ? 89.256 81.239 135.696 1.00 22.19 89 SER A CA 1
ATOM 649 C C . SER A 1 92 ? 89.061 82.592 134.978 1.00 22.86 89 SER A C 1
ATOM 650 O O . SER A 1 92 ? 89.956 83.058 134.312 1.00 23.60 89 SER A O 1
ATOM 653 N N . HIS A 1 93 ? 87.949 83.272 135.269 1.00 21.77 90 HIS A N 1
ATOM 654 C CA . HIS A 1 93 ? 87.663 84.495 134.608 1.00 21.82 90 HIS A CA 1
ATOM 655 C C . HIS A 1 93 ? 88.702 85.588 134.933 1.00 21.42 90 HIS A C 1
ATOM 656 O O . HIS A 1 93 ? 89.040 85.805 136.090 1.00 21.45 90 HIS A O 1
ATOM 663 N N . PRO A 1 94 ? 89.117 86.362 133.936 1.00 21.08 91 PRO A N 1
ATOM 664 C CA . PRO A 1 94 ? 90.207 87.315 134.194 1.00 21.37 91 PRO A CA 1
ATOM 665 C C . PRO A 1 94 ? 89.875 88.521 135.083 1.00 21.74 91 PRO A C 1
ATOM 666 O O . PRO A 1 94 ? 90.792 89.188 135.574 1.00 21.46 91 PRO A O 1
ATOM 670 N N . PHE A 1 95 ? 88.596 88.748 135.361 1.00 21.28 92 PHE A N 1
ATOM 671 C CA . PHE A 1 95 ? 88.162 89.833 136.251 1.00 21.94 92 PHE A CA 1
ATOM 672 C C . PHE A 1 95 ? 87.233 89.219 137.330 1.00 22.65 92 PHE A C 1
ATOM 673 O O . PHE A 1 95 ? 86.723 88.096 137.147 1.00 23.63 92 PHE A O 1
ATOM 681 N N . PRO A 1 96 ? 87.019 89.947 138.440 1.00 21.99 93 PRO A N 1
ATOM 682 C CA . PRO A 1 96 ? 86.274 89.417 139.546 1.00 22.06 93 PRO A CA 1
ATOM 683 C C . PRO A 1 96 ? 84.825 89.099 139.155 1.00 22.94 93 PRO A C 1
ATOM 684 O O . PRO A 1 96 ? 84.200 89.884 138.443 1.00 25.45 93 PRO A O 1
ATOM 688 N N . ILE A 1 97 ? 84.309 87.947 139.586 1.00 22.93 94 ILE A N 1
ATOM 689 C CA . ILE A 1 97 ? 82.897 87.637 139.464 1.00 22.26 94 ILE A CA 1
ATOM 690 C C . ILE A 1 97 ? 82.177 87.655 140.830 1.00 22.17 94 ILE A C 1
ATOM 691 O O . ILE A 1 97 ? 82.566 86.938 141.794 1.00 22.96 94 ILE A O 1
ATOM 696 N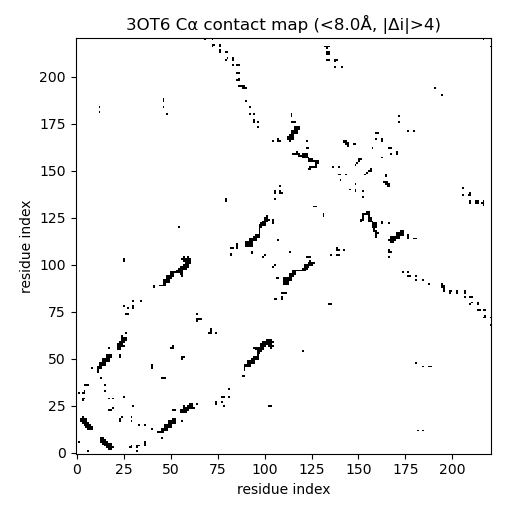 N . ILE A 1 98 ? 81.157 88.521 140.912 1.00 21.26 95 ILE A N 1
ATOM 697 C CA . ILE A 1 98 ? 80.261 88.617 142.052 1.00 19.91 95 ILE A CA 1
ATOM 698 C C . ILE A 1 98 ? 78.999 87.881 141.680 1.00 20.54 95 ILE A C 1
ATOM 699 O O . ILE A 1 98 ? 78.472 88.012 140.555 1.00 20.89 95 ILE A O 1
ATOM 704 N N . VAL A 1 99 ? 78.529 87.046 142.584 1.00 21.17 96 VAL A N 1
ATOM 705 C CA . VAL A 1 99 ? 77.207 86.448 142.381 1.00 21.09 96 VAL A CA 1
ATOM 706 C C . VAL A 1 99 ? 76.336 87.062 143.441 1.00 21.84 96 VAL A C 1
ATOM 707 O O . VAL A 1 99 ? 76.675 87.023 144.664 1.00 21.92 96 VAL A O 1
ATOM 711 N N . ALA A 1 100 ? 75.264 87.675 142.966 1.00 21.64 97 ALA A N 1
ATOM 712 C CA . ALA A 1 100 ? 74.316 88.377 143.808 1.00 22.54 97 ALA A CA 1
ATOM 713 C C . ALA A 1 100 ? 73.046 87.542 143.791 1.00 23.46 97 ALA A C 1
ATOM 714 O O . ALA A 1 100 ? 72.258 87.603 142.805 1.00 25.02 97 ALA A O 1
ATOM 716 N N . CYS A 1 101 ? 72.807 86.785 144.856 1.00 22.82 98 CYS A N 1
ATOM 717 C CA . CYS A 1 101 ? 71.751 85.807 144.795 1.00 23.82 98 CYS A CA 1
ATOM 718 C C . CYS A 1 101 ? 70.452 86.399 145.349 1.00 24.43 98 CYS A C 1
ATOM 719 O O . CYS A 1 101 ? 70.405 86.725 146.525 1.00 23.45 98 CYS A O 1
ATOM 722 N N . PRO A 1 102 ? 69.403 86.573 144.494 1.00 26.04 99 PRO A N 1
ATOM 723 C CA . PRO A 1 102 ? 68.205 87.286 145.007 1.00 27.26 99 PRO A CA 1
ATOM 724 C C . PRO A 1 102 ? 67.165 86.430 145.779 1.00 28.21 99 PRO A C 1
ATOM 725 O O . PRO A 1 102 ? 66.104 86.931 146.123 1.00 30.26 99 PRO A O 1
ATOM 729 N N . GLY A 1 103 ? 67.483 85.179 146.098 1.00 28.71 100 GLY A N 1
ATOM 730 C CA . GLY A 1 103 ? 66.568 84.343 146.845 1.00 28.46 100 GLY A CA 1
ATOM 731 C C . GLY A 1 103 ? 67.104 82.932 146.982 1.00 29.28 100 GLY A C 1
ATOM 732 O O . GLY A 1 103 ? 68.116 82.694 147.709 1.00 29.79 100 GLY A O 1
ATOM 733 N N . HIS A 1 104 ? 66.415 81.993 146.327 1.00 28.15 101 HIS A N 1
ATOM 734 C CA . HIS A 1 104 ? 66.772 80.559 146.317 1.00 27.21 101 HIS A CA 1
ATOM 735 C C . HIS A 1 104 ? 67.954 80.301 145.392 1.00 26.63 101 HIS A C 1
ATOM 736 O O . HIS A 1 104 ? 68.077 80.929 144.320 1.00 27.19 101 HIS A O 1
ATOM 743 N N . ALA A 1 105 ? 68.779 79.325 145.735 1.00 25.27 102 ALA A N 1
ATOM 744 C CA . ALA A 1 105 ? 69.807 78.835 144.816 1.00 24.04 102 ALA A CA 1
ATOM 745 C C . ALA A 1 105 ? 70.009 77.333 145.079 1.00 23.87 102 ALA A C 1
ATOM 746 O O . ALA A 1 105 ? 70.480 76.934 146.150 1.00 24.24 102 ALA A O 1
ATOM 748 N N . VAL A 1 106 ? 69.599 76.479 144.143 1.00 23.36 103 VAL A N 1
ATOM 749 C CA . VAL A 1 106 ? 69.490 75.043 144.441 1.00 21.71 103 VAL A CA 1
ATOM 750 C C . VAL A 1 106 ? 70.224 74.316 143.346 1.00 21.53 103 VAL A C 1
ATOM 751 O O . VAL A 1 106 ? 70.125 74.701 142.170 1.00 21.47 103 VAL A O 1
ATOM 755 N N . ALA A 1 107 ? 70.980 73.282 143.731 1.00 20.76 104 ALA A N 1
ATOM 756 C CA . ALA A 1 107 ? 71.653 72.341 142.798 1.00 20.34 104 ALA A CA 1
ATOM 757 C C . ALA A 1 107 ? 72.605 73.206 141.938 1.00 20.76 104 ALA A C 1
ATOM 758 O O . ALA A 1 107 ? 73.319 74.015 142.537 1.00 21.38 104 ALA A O 1
ATOM 760 N N . LYS A 1 108 ? 72.609 73.084 140.592 1.00 20.75 105 LYS A N 1
ATOM 761 C CA . LYS A 1 108 ? 73.495 73.904 139.738 1.00 20.39 105 LYS A CA 1
ATOM 762 C C . LYS A 1 108 ? 73.343 75.386 140.100 1.00 19.73 105 LYS A C 1
ATOM 763 O O . LYS A 1 108 ? 74.328 76.125 140.101 1.00 19.79 105 LYS A O 1
ATOM 769 N N . GLY A 1 109 ? 72.152 75.834 140.446 1.00 18.16 106 GLY A N 1
ATOM 770 C CA . GLY A 1 109 ? 72.057 77.227 140.865 1.00 18.71 106 GLY A CA 1
ATOM 771 C C . GLY A 1 109 ? 72.963 77.498 142.079 1.00 19.45 106 GLY A C 1
ATOM 772 O O . GLY A 1 109 ? 73.547 78.578 142.214 1.00 19.43 106 GLY A O 1
ATOM 773 N N . ALA A 1 110 ? 73.077 76.551 142.999 1.00 18.60 107 ALA A N 1
ATOM 774 C CA . ALA A 1 110 ? 73.994 76.800 144.100 1.00 19.70 107 ALA A CA 1
ATOM 775 C C . ALA A 1 110 ? 75.475 76.582 143.659 1.00 20.03 107 ALA A C 1
ATOM 776 O O . ALA A 1 110 ? 76.388 77.167 144.271 1.00 20.72 107 ALA A O 1
ATOM 778 N N . PHE A 1 111 ? 75.718 75.751 142.639 1.00 19.44 108 PHE A N 1
ATOM 779 C CA . PHE A 1 111 ? 77.045 75.692 142.071 1.00 20.56 108 PHE A CA 1
ATOM 780 C C . PHE A 1 111 ? 77.540 77.000 141.483 1.00 21.31 108 PHE A C 1
ATOM 781 O O . PHE A 1 111 ? 78.744 77.253 141.435 1.00 21.44 108 PHE A O 1
ATOM 789 N N . LEU A 1 112 ? 76.634 77.858 141.054 1.00 22.53 109 LEU A N 1
ATOM 790 C CA . LEU A 1 112 ? 77.084 79.122 140.511 1.00 23.11 109 LEU A CA 1
ATOM 791 C C . LEU A 1 112 ? 77.756 79.929 141.611 1.00 22.67 109 LEU A C 1
ATOM 792 O O . LEU A 1 112 ? 78.734 80.626 141.306 1.00 23.52 109 LEU A O 1
ATOM 797 N N . LEU A 1 113 ? 77.237 79.869 142.851 1.00 21.32 110 LEU A N 1
ATOM 798 C CA . LEU A 1 113 ? 77.856 80.577 144.004 1.00 20.80 110 LEU A CA 1
ATOM 799 C C . LEU A 1 113 ? 79.257 80.041 144.407 1.00 20.66 110 LEU A C 1
ATOM 800 O O . LEU A 1 113 ? 80.073 80.758 145.041 1.00 21.57 110 LEU A O 1
ATOM 805 N N . LEU A 1 114 ? 79.501 78.777 144.083 1.00 19.36 111 LEU A N 1
ATOM 806 C CA . LEU A 1 114 ? 80.747 78.125 144.336 1.00 18.88 111 LEU A CA 1
ATOM 807 C C . LEU A 1 114 ? 81.752 78.370 143.186 1.00 19.92 111 LEU A C 1
ATOM 808 O O . LEU A 1 114 ? 82.871 77.851 143.219 1.00 20.17 111 LEU A O 1
ATOM 813 N N . SER A 1 115 ? 81.380 79.188 142.200 1.00 19.68 112 SER A N 1
ATOM 814 C CA . SER A 1 115 ? 82.201 79.359 141.021 1.00 20.31 112 SER A CA 1
ATOM 815 C C . SER A 1 115 ? 82.686 80.818 140.887 1.00 20.32 112 SER A C 1
ATOM 816 O O . SER A 1 115 ? 83.141 81.207 139.84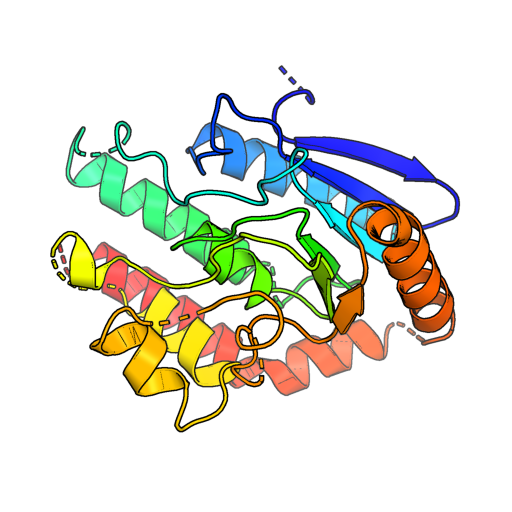3 1.00 21.83 112 SER A O 1
ATOM 819 N N . ALA A 1 116 ? 82.569 81.626 141.920 1.00 18.99 113 ALA A N 1
ATOM 820 C CA . ALA A 1 116 ? 82.670 83.062 141.777 1.00 18.40 113 ALA A CA 1
ATOM 821 C C . ALA A 1 116 ? 83.714 83.567 142.789 1.00 18.89 113 ALA A C 1
ATOM 822 O O . ALA A 1 116 ? 84.211 82.806 143.660 1.00 18.51 113 ALA A O 1
ATOM 824 N N . ASP A 1 117 ? 83.950 84.873 142.747 1.00 19.05 114 ASP A N 1
ATOM 825 C CA . ASP A 1 117 ? 84.965 85.497 143.592 1.00 19.79 114 ASP A CA 1
ATOM 826 C C . ASP A 1 117 ? 84.429 86.068 144.890 1.00 19.56 114 ASP A C 1
ATOM 827 O O . ASP A 1 117 ? 85.170 86.146 145.858 1.00 19.50 114 ASP A O 1
ATOM 832 N N . TYR A 1 118 ? 83.145 86.433 144.884 1.00 18.99 115 TYR A N 1
ATOM 833 C CA . TYR A 1 118 ? 82.474 87.037 146.003 1.00 18.58 115 TYR A CA 1
ATOM 834 C C . TYR A 1 118 ? 80.974 86.677 145.828 1.00 20.14 115 TYR A C 1
ATOM 835 O O . TYR A 1 118 ? 80.430 86.739 144.680 1.00 20.91 115 TYR A O 1
ATOM 844 N N . ARG A 1 119 ? 80.281 86.355 146.923 1.00 19.09 116 ARG A N 1
ATOM 845 C CA . ARG A 1 119 ? 78.872 85.920 146.806 1.00 18.05 116 ARG A CA 1
ATOM 846 C C . ARG A 1 119 ? 78.028 86.635 147.796 1.00 18.28 116 ARG A C 1
ATOM 847 O O . ARG A 1 119 ? 78.350 86.653 148.958 1.00 19.38 116 ARG A O 1
ATOM 855 N N . ILE A 1 120 ? 76.909 87.183 147.368 1.00 20.20 117 ILE A N 1
ATOM 856 C CA . ILE A 1 120 ? 75.998 87.907 148.287 1.00 21.11 117 ILE A CA 1
ATOM 857 C C . ILE A 1 120 ? 74.614 87.368 148.154 1.00 20.94 117 ILE A C 1
ATOM 858 O O . ILE A 1 120 ? 74.100 87.203 147.022 1.00 21.52 117 ILE A O 1
ATOM 863 N N . GLY A 1 121 ? 73.997 87.078 149.279 1.00 20.96 118 GLY A N 1
ATOM 864 C CA . GLY A 1 121 ? 72.631 86.552 149.237 1.00 22.28 118 GLY A CA 1
ATOM 865 C C . GLY A 1 121 ? 71.678 87.480 149.965 1.00 22.73 118 GLY A C 1
ATOM 866 O O . GLY A 1 121 ? 72.111 88.464 150.536 1.00 22.80 118 GLY A O 1
ATOM 867 N N . VAL A 1 122 ? 70.389 87.167 149.960 1.00 24.90 119 VAL A N 1
ATOM 868 C CA . VAL A 1 122 ? 69.383 88.050 150.613 1.00 27.61 119 VAL A CA 1
ATOM 869 C C . VAL A 1 122 ? 68.678 87.284 151.706 1.00 28.68 119 VAL A C 1
ATOM 870 O O . VAL A 1 122 ? 68.396 86.089 151.527 1.00 30.98 119 VAL A O 1
ATOM 874 N N . ALA A 1 123 ? 68.441 87.939 152.842 1.00 29.66 120 ALA A N 1
ATOM 875 C CA . ALA A 1 123 ? 67.640 87.369 153.965 1.00 30.17 120 ALA A CA 1
ATOM 876 C C . ALA A 1 123 ? 66.183 87.084 153.579 1.00 31.40 120 ALA A C 1
ATOM 877 O O . ALA A 1 123 ? 65.554 87.857 152.828 1.00 32.43 120 ALA A O 1
ATOM 879 N N . GLY A 1 124 ? 65.636 85.996 154.106 1.00 32.60 121 GLY A N 1
ATOM 880 C CA . GLY A 1 124 ? 64.248 85.670 153.869 1.00 32.72 121 GLY A CA 1
ATOM 881 C C . GLY A 1 124 ? 64.010 84.185 153.745 1.00 34.04 121 GLY A C 1
ATOM 882 O O . GLY A 1 124 ? 64.891 83.373 154.079 1.00 34.37 121 GLY A O 1
ATOM 883 N N . PRO A 1 125 ? 62.807 83.804 153.269 1.00 34.46 122 PRO A N 1
ATOM 884 C CA . PRO A 1 125 ? 62.435 82.373 153.363 1.00 34.21 122 PRO A CA 1
ATOM 885 C C . PRO A 1 125 ? 63.019 81.579 152.199 1.00 34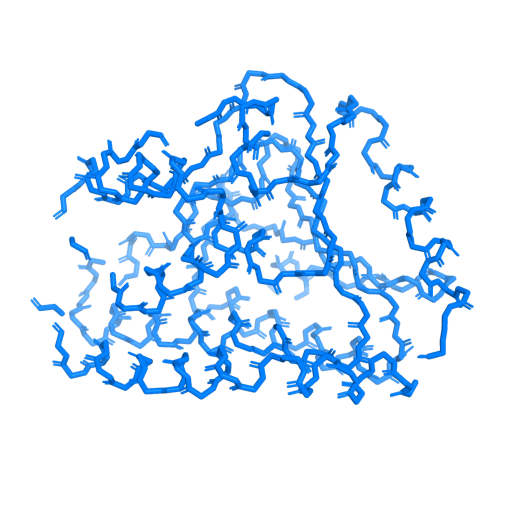.13 122 PRO A C 1
ATOM 886 O O . PRO A 1 125 ? 62.280 80.914 151.467 1.00 34.62 122 PRO A O 1
ATOM 890 N N . PHE A 1 126 ? 64.341 81.650 152.005 1.00 32.81 123 PHE A N 1
ATOM 891 C CA . PHE A 1 126 ? 64.933 81.084 150.781 1.00 29.38 123 PHE A CA 1
ATOM 892 C C . PHE A 1 126 ? 65.690 79.839 151.098 1.00 28.47 123 PHE A C 1
ATOM 893 O O . PHE A 1 126 ? 66.070 79.641 152.240 1.00 29.27 123 PHE A O 1
ATOM 901 N N . SER A 1 127 ? 65.832 78.952 150.130 1.00 26.42 124 SER A N 1
ATOM 902 C CA . SER A 1 127 ? 66.674 77.786 150.324 1.00 26.16 124 SER A CA 1
ATOM 903 C C . SER A 1 127 ? 67.900 77.889 149.438 1.00 24.59 124 SER A C 1
ATOM 904 O O . SER A 1 127 ? 67.777 78.161 148.208 1.00 25.13 124 SER A O 1
ATOM 907 N N . ILE A 1 128 ? 69.058 77.607 150.016 1.00 21.42 125 ILE A N 1
ATOM 908 C CA . ILE A 1 128 ? 70.238 77.487 149.209 1.00 19.65 125 ILE A CA 1
ATOM 909 C C . ILE A 1 128 ? 70.874 76.144 149.513 1.00 20.11 125 ILE A C 1
ATOM 910 O O . ILE A 1 128 ? 71.135 75.821 150.707 1.00 20.48 125 ILE A O 1
ATOM 915 N N . GLY A 1 129 ? 71.122 75.332 148.484 1.00 19.07 126 GLY A N 1
ATOM 916 C CA . GLY A 1 129 ? 71.762 74.073 148.756 1.00 18.73 126 GLY A CA 1
ATOM 917 C C . GLY A 1 129 ? 71.752 73.167 147.573 1.00 19.29 126 GLY A C 1
ATOM 918 O O . GLY A 1 129 ? 71.315 73.563 146.521 1.00 18.78 126 GLY A O 1
ATOM 919 N N . LEU A 1 130 ? 72.177 71.924 147.799 1.00 19.33 127 LEU A N 1
ATOM 920 C CA . LEU A 1 130 ? 72.429 70.964 146.791 1.00 20.38 127 LEU A CA 1
ATOM 921 C C . LEU A 1 130 ? 71.478 69.788 147.038 1.00 22.42 127 LEU A C 1
ATOM 922 O O . LEU A 1 130 ? 71.728 68.918 147.894 1.00 21.40 127 LEU A O 1
ATOM 927 N N . ASN A 1 131 ? 70.377 69.738 146.292 1.00 24.40 128 ASN A N 1
ATOM 928 C CA . ASN A 1 131 ? 69.360 68.793 146.697 1.00 26.86 128 ASN A CA 1
ATOM 929 C C . ASN A 1 131 ? 69.440 67.513 145.920 1.00 27.95 128 ASN A C 1
ATOM 930 O O . ASN A 1 131 ? 68.550 66.683 146.012 1.00 29.36 128 ASN A O 1
ATOM 935 N N . GLU A 1 132 ? 70.512 67.335 145.157 1.00 28.97 129 GLU A N 1
ATOM 936 C CA . GLU A 1 132 ? 70.493 66.268 144.198 1.00 29.38 129 GLU A CA 1
ATOM 937 C C . GLU A 1 132 ? 70.311 64.890 144.831 1.00 28.84 129 GLU A C 1
ATOM 938 O O . GLU A 1 132 ? 69.664 64.009 144.234 1.00 29.20 129 GLU A O 1
ATOM 944 N N . VAL A 1 133 ? 70.861 64.709 146.034 1.00 27.84 130 VAL A N 1
ATOM 945 C CA . VAL A 1 133 ? 70.811 63.411 146.696 1.00 26.04 130 VAL A CA 1
ATOM 946 C C . VAL A 1 133 ? 69.370 63.174 147.168 1.00 26.92 130 VAL A C 1
ATOM 947 O O . VAL A 1 133 ? 68.924 62.026 147.294 1.00 26.60 130 VAL A O 1
ATOM 951 N N . GLN A 1 134 ? 68.653 64.256 147.399 1.00 27.52 131 GLN A N 1
ATOM 952 C CA . GLN A 1 134 ? 67.301 64.161 147.883 1.00 29.69 131 GLN A CA 1
ATOM 953 C C . GLN A 1 134 ? 66.415 63.683 146.761 1.00 29.78 131 GLN A C 1
ATOM 954 O O . GLN A 1 134 ? 65.581 62.784 146.944 1.00 30.22 131 GLN A O 1
ATOM 960 N N . ILE A 1 135 ? 66.614 64.223 145.569 1.00 30.18 132 ILE A N 1
ATOM 961 C CA . ILE A 1 135 ? 65.772 63.754 144.479 1.00 29.54 132 ILE A CA 1
ATOM 962 C C . ILE A 1 135 ? 66.348 62.556 143.738 1.00 29.58 132 ILE A C 1
ATOM 963 O O . ILE A 1 135 ? 65.840 62.241 142.672 1.00 31.26 132 ILE A O 1
ATOM 968 N N . GLY A 1 136 ? 67.408 61.896 144.225 1.00 28.62 133 GLY A N 1
ATOM 969 C CA . GLY A 1 136 ? 67.808 60.601 143.629 1.00 28.05 133 GLY A CA 1
ATOM 970 C C . GLY A 1 136 ? 69.051 60.530 142.762 1.00 29.23 133 GLY A C 1
ATOM 971 O O . GLY A 1 136 ? 69.499 59.440 142.336 1.00 28.39 133 GLY A O 1
ATOM 980 N N . THR A 1 138 ? 73.073 60.755 142.101 1.00 28.11 135 THR A N 1
ATOM 981 C CA . THR A 1 138 ? 74.406 60.684 142.611 1.00 26.86 135 THR A CA 1
ATOM 982 C C . THR A 1 138 ? 75.174 61.884 142.071 1.00 26.71 135 THR A C 1
ATOM 983 O O . THR A 1 138 ? 75.167 62.135 140.853 1.00 27.75 135 THR A O 1
ATOM 995 N N . HIS A 1 140 ? 77.845 64.331 140.655 1.00 21.08 137 HIS A N 1
ATOM 996 C CA . HIS A 1 140 ? 78.938 64.231 139.722 1.00 21.93 137 HIS A CA 1
ATOM 997 C C . HIS A 1 140 ? 80.248 64.741 140.326 1.00 22.26 137 HIS A C 1
ATOM 998 O O . HIS A 1 140 ? 80.249 65.538 141.266 1.00 23.18 137 HIS A O 1
ATOM 1005 N N . HIS A 1 141 ? 81.373 64.271 139.803 1.00 21.99 138 HIS A N 1
ATOM 1006 C CA . HIS A 1 141 ? 82.665 64.741 140.263 1.00 21.44 138 HIS A CA 1
ATOM 1007 C C . HIS A 1 141 ? 82.821 66.271 140.256 1.00 21.43 138 HIS A C 1
ATOM 1008 O O . HIS A 1 141 ? 83.242 66.852 141.252 1.00 22.80 138 HIS A O 1
ATOM 1015 N N . ALA A 1 142 ? 82.462 66.930 139.172 1.00 21.28 139 ALA A N 1
ATOM 1016 C CA . ALA A 1 142 ? 82.581 68.370 139.111 1.00 20.60 139 ALA A CA 1
ATOM 1017 C C . ALA A 1 142 ? 81.904 69.051 140.304 1.00 20.38 139 ALA A C 1
ATOM 1018 O O . ALA A 1 142 ? 82.498 69.936 140.928 1.00 20.72 139 ALA A O 1
ATOM 1020 N N . GLY A 1 143 ? 80.672 68.649 140.640 1.00 19.95 140 GLY A N 1
ATOM 1021 C CA . GLY A 1 143 ? 79.946 69.303 141.702 1.00 17.48 140 GLY A CA 1
ATOM 1022 C C . GLY A 1 143 ? 80.594 68.981 143.044 1.00 19.10 140 GLY A C 1
ATOM 1023 O O . GLY A 1 143 ? 80.723 69.842 143.948 1.00 19.58 140 GLY A O 1
ATOM 1024 N N . ILE A 1 144 ? 81.000 67.736 143.222 1.00 19.57 141 ILE A N 1
ATOM 1025 C CA . ILE A 1 144 ? 81.620 67.359 144.482 1.00 20.44 141 ILE A CA 1
ATOM 1026 C C . ILE A 1 144 ? 82.807 68.282 144.682 1.00 21.51 141 ILE A C 1
ATOM 1027 O O . ILE A 1 144 ? 82.979 68.860 145.759 1.00 21.44 141 ILE A O 1
ATOM 1032 N N . GLU A 1 145 ? 83.589 68.433 143.610 1.00 21.51 142 GLU A N 1
ATOM 1033 C CA . GLU A 1 145 ? 84.851 69.156 143.656 1.00 22.08 142 GLU A CA 1
ATOM 1034 C C . GLU A 1 145 ? 84.680 70.691 143.792 1.00 21.50 142 GLU A C 1
ATOM 1035 O O . GLU A 1 145 ? 85.452 71.341 144.529 1.00 21.34 142 GLU A O 1
ATOM 1041 N N . LEU A 1 146 ? 83.638 71.257 143.175 1.00 19.71 143 LEU A N 1
ATOM 1042 C CA . LEU A 1 146 ? 83.301 72.657 143.436 1.00 17.74 143 LEU A CA 1
ATOM 1043 C C . LEU A 1 146 ? 82.894 72.838 144.871 1.00 18.00 143 LEU A C 1
ATOM 1044 O O . LEU A 1 146 ? 83.220 73.836 145.489 1.00 17.71 143 LEU A O 1
ATOM 1049 N N . ALA A 1 147 ? 82.171 71.883 145.438 1.00 19.10 144 ALA A N 1
ATOM 1050 C CA . ALA A 1 147 ? 81.702 72.048 146.822 1.00 19.37 144 ALA A CA 1
ATOM 1051 C C . ALA A 1 147 ? 82.853 71.851 147.789 1.00 19.90 144 ALA A C 1
ATOM 1052 O O . ALA A 1 147 ? 83.021 72.600 148.749 1.00 19.99 144 ALA A O 1
ATOM 1054 N N . ARG A 1 148 ? 83.723 70.909 147.462 1.00 20.74 145 ARG A N 1
ATOM 1055 C CA . ARG A 1 148 ? 84.818 70.585 148.347 1.00 20.42 145 ARG A CA 1
ATOM 1056 C C . ARG A 1 148 ? 85.705 71.776 148.537 1.00 21.59 145 ARG A C 1
ATOM 1057 O O . ARG A 1 148 ? 86.230 71.998 149.619 1.00 22.07 145 ARG A O 1
ATOM 1065 N N . ASP A 1 149 ? 85.878 72.546 147.477 1.00 22.06 146 ASP A N 1
ATOM 1066 C CA . ASP A 1 149 ? 86.879 73.559 147.474 1.00 22.45 146 ASP A CA 1
ATOM 1067 C C . ASP A 1 149 ? 86.391 74.782 148.190 1.00 22.14 146 ASP A C 1
ATOM 1068 O O . ASP A 1 149 ? 87.227 75.534 148.674 1.00 23.92 146 ASP A O 1
ATOM 1073 N N . ARG A 1 150 ? 85.073 75.010 148.258 1.00 20.41 147 ARG A N 1
ATOM 1074 C CA . ARG A 1 150 ? 84.556 76.255 148.849 1.00 19.68 147 ARG A CA 1
ATOM 1075 C C . ARG A 1 150 ? 83.820 76.100 150.204 1.00 19.73 147 ARG A C 1
ATOM 1076 O O . ARG A 1 150 ? 83.740 77.064 150.989 1.00 19.52 147 ARG A O 1
ATOM 1084 N N . LEU A 1 151 ? 83.192 74.950 150.424 1.00 18.72 148 LEU A N 1
ATOM 1085 C CA . LEU A 1 151 ? 82.312 74.801 151.566 1.00 19.48 148 LEU A CA 1
ATOM 1086 C C . LEU A 1 151 ? 83.110 74.486 152.835 1.00 20.59 148 LEU A C 1
ATOM 1087 O O . LEU A 1 151 ? 84.163 73.828 152.769 1.00 20.69 148 LEU A O 1
ATOM 1092 N N . ARG A 1 152 ? 82.647 75.002 153.971 1.00 20.36 149 ARG A N 1
ATOM 1093 C CA . ARG A 1 152 ? 83.264 74.680 155.229 1.00 20.94 149 ARG A CA 1
ATOM 1094 C C . ARG A 1 152 ? 83.235 73.128 155.421 1.00 21.56 149 ARG A C 1
ATOM 1095 O O . ARG A 1 152 ? 82.236 72.450 155.160 1.00 21.20 149 ARG A O 1
ATOM 1103 N N . LYS A 1 153 ? 84.360 72.557 155.833 1.00 22.30 150 LYS A N 1
ATOM 1104 C CA . LYS A 1 153 ? 84.506 71.088 155.882 1.00 23.20 150 LYS A CA 1
ATOM 1105 C C . LYS A 1 153 ? 83.316 70.304 156.498 1.00 24.09 150 LYS A C 1
ATOM 1106 O O . LYS A 1 153 ? 82.967 69.195 156.021 1.00 25.00 150 LYS A O 1
ATOM 1112 N N . SER A 1 154 ? 82.699 70.861 157.541 1.00 23.69 151 SER A N 1
ATOM 1113 C CA . SER A 1 154 ? 81.685 70.092 158.225 1.00 23.67 151 SER A CA 1
ATOM 1114 C C . SER A 1 154 ? 80.321 70.413 157.648 1.00 23.40 151 SER A C 1
ATOM 1115 O O . SER A 1 154 ? 79.384 69.697 157.907 1.00 24.38 151 SER A O 1
ATOM 1118 N N . ALA A 1 155 ? 80.208 71.507 156.880 1.00 23.48 152 ALA A N 1
ATOM 1119 C CA . ALA A 1 155 ? 78.998 71.794 156.103 1.00 22.29 152 ALA A CA 1
ATOM 1120 C C . ALA A 1 155 ? 79.053 70.995 154.810 1.00 21.69 152 ALA A C 1
ATOM 1121 O O . ALA A 1 155 ? 78.006 70.654 154.267 1.00 23.35 152 ALA A O 1
ATOM 1123 N N . PHE A 1 156 ? 80.253 70.686 154.319 1.00 19.68 153 PHE A N 1
ATOM 1124 C CA . PHE A 1 156 ? 80.413 69.989 153.023 1.00 18.72 153 PHE A CA 1
ATOM 1125 C C . PHE A 1 156 ? 79.757 68.578 152.904 1.00 19.40 153 PHE A C 1
ATOM 1126 O O . PHE A 1 156 ? 79.038 68.347 151.945 1.00 20.20 153 PHE A O 1
ATOM 1134 N N . ASN A 1 157 ? 80.016 67.638 153.823 1.00 19.51 154 ASN A N 1
ATOM 1135 C CA . ASN A 1 157 ? 79.324 66.354 153.806 1.00 20.44 154 ASN A CA 1
ATOM 1136 C C . ASN A 1 157 ? 77.781 66.608 154.026 1.00 21.57 154 ASN A C 1
ATOM 1137 O O . ASN A 1 157 ? 76.932 65.905 153.483 1.00 22.00 154 ASN A O 1
ATOM 1142 N N . ARG A 1 158 ? 77.397 67.634 154.773 1.00 22.23 155 ARG A N 1
ATOM 1143 C CA . ARG A 1 158 ? 75.973 67.784 155.033 1.00 22.51 155 ARG A CA 1
ATOM 1144 C C . ARG A 1 158 ? 75.311 68.297 153.779 1.00 23.67 155 ARG A C 1
ATOM 1145 O O . ARG A 1 158 ? 74.209 67.881 153.393 1.00 25.52 155 ARG A O 1
ATOM 1153 N N . SER A 1 159 ? 75.990 69.178 153.085 1.00 23.68 156 SER A N 1
ATOM 1154 C CA . SER A 1 159 ? 75.380 69.724 151.883 1.00 23.86 156 SER A CA 1
ATOM 1155 C C . SER A 1 159 ? 75.280 68.678 150.742 1.00 23.46 156 SER A C 1
ATOM 1156 O O . SER A 1 159 ? 74.255 68.522 150.115 1.00 23.78 156 SER A O 1
ATOM 1159 N N . VAL A 1 160 ? 76.383 67.997 150.477 1.00 23.54 157 VAL A N 1
ATOM 1160 C CA . VAL A 1 160 ? 76.523 67.166 149.314 1.00 23.61 157 VAL A CA 1
ATOM 1161 C C . VAL A 1 160 ? 75.969 65.764 149.583 1.00 23.54 157 VAL A C 1
ATOM 1162 O O . VAL A 1 160 ? 75.264 65.210 148.757 1.00 23.41 157 VAL A O 1
ATOM 1166 N N . ILE A 1 161 ? 76.322 65.189 150.736 1.00 23.12 158 ILE A N 1
ATOM 1167 C CA . ILE A 1 161 ? 75.965 63.812 151.033 1.00 21.60 158 ILE A CA 1
ATOM 1168 C C . ILE A 1 161 ? 74.551 63.720 151.663 1.00 22.24 158 ILE A C 1
ATOM 1169 O O . ILE A 1 161 ? 73.842 62.723 151.453 1.00 21.42 158 ILE A O 1
ATOM 1174 N N . ASN A 1 162 ? 74.160 64.725 152.453 1.00 21.79 159 ASN A N 1
ATOM 1175 C CA . ASN A 1 162 ? 72.884 64.649 153.131 1.00 22.32 159 ASN A CA 1
ATOM 1176 C C . ASN A 1 162 ? 71.858 65.513 152.432 1.00 23.79 159 ASN A C 1
ATOM 1177 O O . ASN A 1 162 ? 70.686 65.591 152.907 1.00 24.07 159 ASN A O 1
ATOM 1182 N N . ALA A 1 163 ? 72.272 66.233 151.365 1.00 23.76 160 ALA A N 1
ATOM 1183 C CA . ALA A 1 163 ? 71.360 67.220 150.752 1.00 23.43 160 ALA A CA 1
ATOM 1184 C C . ALA A 1 163 ? 70.793 68.248 151.775 1.00 23.01 160 ALA A C 1
ATOM 1185 O O . ALA A 1 163 ? 69.645 68.624 151.736 1.00 23.94 160 ALA A O 1
ATOM 1187 N N . GLU A 1 164 ? 71.572 68.709 152.711 1.00 23.27 161 GLU A N 1
ATOM 1188 C CA . GLU A 1 164 ? 70.997 69.662 153.616 1.00 23.48 161 GLU A CA 1
ATOM 1189 C C . GLU A 1 164 ? 70.720 70.968 152.913 1.00 23.27 161 GLU A C 1
ATOM 1190 O O . GLU A 1 164 ? 71.592 71.473 152.220 1.00 21.51 161 GLU A O 1
ATOM 1204 N N . PHE A 1 166 ? 69.923 75.072 153.206 1.00 25.55 163 PHE A N 1
ATOM 1205 C CA . PHE A 1 166 ? 70.311 76.191 154.105 1.00 25.80 163 PHE A CA 1
ATOM 1206 C C . PHE A 1 166 ? 69.417 77.396 153.912 1.00 27.57 163 PHE A C 1
ATOM 1207 O O . PHE A 1 166 ? 68.908 77.699 152.807 1.00 28.25 163 PHE A O 1
ATOM 1215 N N . ASP A 1 167 ? 69.186 78.079 155.008 1.00 29.07 164 ASP A N 1
ATOM 1216 C CA . ASP A 1 167 ? 68.592 79.366 154.891 1.00 30.09 164 ASP A CA 1
ATOM 1217 C C . ASP A 1 167 ? 69.744 80.329 154.624 1.00 29.43 164 ASP A C 1
ATOM 1218 O O . ASP A 1 167 ? 70.909 79.934 154.698 1.00 28.50 164 ASP A O 1
ATOM 1223 N N . PRO A 1 168 ? 69.436 81.591 154.298 1.00 29.19 165 PRO A N 1
ATOM 1224 C CA . PRO A 1 168 ? 70.559 82.465 153.938 1.00 28.38 165 PRO A CA 1
ATOM 1225 C C . PRO A 1 168 ? 71.753 82.531 154.920 1.00 29.19 165 PRO A C 1
ATOM 1226 O O . PRO A 1 168 ? 72.923 82.438 154.487 1.00 29.71 165 PRO A O 1
ATOM 1230 N N . GLU A 1 169 ? 71.481 82.695 156.209 1.00 29.99 166 GLU A N 1
ATOM 1231 C CA . GLU A 1 169 ? 72.537 82.775 157.223 1.00 31.18 166 GLU A CA 1
ATOM 1232 C C . GLU A 1 169 ? 73.302 81.477 157.299 1.00 29.26 166 GLU A C 1
ATOM 1233 O O . GLU A 1 169 ? 74.547 81.474 157.378 1.00 29.23 166 GLU A O 1
ATOM 1239 N N . GLY A 1 170 ? 72.556 80.385 157.279 1.00 27.17 167 GLY A N 1
ATOM 1240 C CA . GLY A 1 170 ? 73.158 79.066 157.253 1.00 26.70 167 GLY A CA 1
ATOM 1241 C C . GLY A 1 170 ? 74.009 78.858 156.013 1.00 26.98 167 GLY A C 1
ATOM 1242 O O . GLY A 1 170 ? 75.075 78.219 156.103 1.00 27.34 167 GLY A O 1
ATOM 1243 N N . ALA A 1 171 ? 73.570 79.404 154.859 1.00 25.50 168 ALA A N 1
ATOM 1244 C CA . ALA A 1 171 ? 74.325 79.238 153.650 1.00 24.80 168 ALA A CA 1
ATOM 1245 C C . ALA A 1 171 ? 75.601 80.085 153.730 1.00 25.86 168 ALA A C 1
ATOM 1246 O O . ALA A 1 171 ? 76.610 79.731 153.121 1.00 26.20 168 ALA A O 1
ATOM 1256 N N . ALA A 1 173 ? 77.287 80.744 156.766 1.00 23.73 170 ALA A N 1
ATOM 1257 C CA . ALA A 1 173 ? 78.091 79.858 157.591 1.00 21.40 170 ALA A CA 1
ATOM 1258 C C . ALA A 1 173 ? 78.627 78.657 156.758 1.00 21.56 170 ALA A C 1
ATOM 1259 O O . ALA A 1 173 ? 79.789 78.221 156.956 1.00 22.34 170 ALA A O 1
ATOM 1261 N N . ALA A 1 174 ? 77.842 78.089 155.834 1.00 19.81 171 ALA A N 1
ATOM 1262 C CA . ALA A 1 174 ? 78.399 76.880 155.143 1.00 18.49 171 ALA A CA 1
ATOM 1263 C C . ALA A 1 174 ? 79.398 77.203 153.998 1.00 17.88 171 ALA A C 1
ATOM 1264 O O . ALA A 1 174 ? 80.169 76.324 153.588 1.00 17.69 171 ALA A O 1
ATOM 1266 N N . GLY A 1 175 ? 79.365 78.422 153.471 1.00 16.47 172 GLY A N 1
ATOM 1267 C CA . GLY A 1 175 ? 80.301 78.813 152.424 1.00 17.57 172 GLY A CA 1
ATOM 1268 C C . GLY A 1 175 ? 79.709 79.086 151.055 1.00 19.09 172 GLY A C 1
ATOM 1269 O O . GLY A 1 175 ? 80.447 79.399 150.108 1.00 18.88 172 GLY A O 1
ATOM 1270 N N . PHE A 1 176 ? 78.373 78.968 150.931 1.00 19.85 173 PHE A N 1
ATOM 1271 C CA . PHE A 1 176 ? 77.688 79.366 149.706 1.00 19.71 173 PHE A CA 1
ATOM 1272 C C . PHE A 1 176 ? 77.726 80.880 149.517 1.00 20.66 173 PHE A C 1
ATOM 1273 O O . PHE A 1 176 ? 77.737 81.345 148.346 1.00 21.97 173 PHE A O 1
ATOM 1281 N N . LEU A 1 177 ? 77.762 81.636 150.630 1.00 20.56 174 LEU A N 1
ATOM 1282 C CA . LEU A 1 177 ? 77.609 83.103 150.597 1.00 20.55 174 LEU A CA 1
ATOM 1283 C C . LEU A 1 177 ? 78.715 83.719 151.415 1.00 20.45 174 LEU A C 1
ATOM 1284 O O . LEU A 1 177 ? 79.155 83.119 152.358 1.00 21.66 174 LEU A O 1
ATOM 1289 N N . ASP A 1 178 ? 79.148 84.925 151.088 1.00 21.66 175 ASP A N 1
ATOM 1290 C CA . ASP A 1 178 ? 80.085 85.696 151.952 1.00 22.44 175 ASP A CA 1
ATOM 1291 C C . ASP A 1 178 ? 79.332 86.791 152.730 1.00 23.43 175 ASP A C 1
ATOM 1292 O O . ASP A 1 178 ? 79.849 87.331 153.719 1.00 22.59 175 ASP A O 1
ATOM 1297 N N . LYS A 1 179 ? 78.110 87.115 15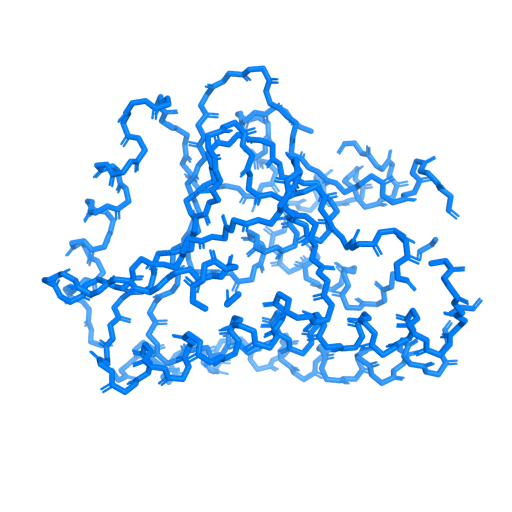2.284 1.00 23.78 176 LYS A N 1
ATOM 1298 C CA . LYS A 1 179 ? 77.384 88.212 152.895 1.00 25.58 176 LYS A CA 1
ATOM 1299 C C . LYS A 1 179 ? 75.901 88.053 152.655 1.00 25.98 176 LYS A C 1
ATOM 1300 O O . LYS A 1 179 ? 75.465 87.654 151.552 1.00 25.39 176 LYS A O 1
ATOM 1306 N N . VAL A 1 180 ? 75.141 88.378 153.701 1.00 26.79 177 VAL A N 1
ATOM 1307 C CA . VAL A 1 180 ? 73.672 88.396 153.672 1.00 27.48 177 VAL A CA 1
ATOM 1308 C C . VAL A 1 180 ? 73.155 89.839 153.952 1.00 28.19 177 VAL A C 1
ATOM 1309 O O . VAL A 1 180 ? 73.501 90.470 154.987 1.00 27.66 177 VAL A O 1
ATOM 1313 N N . VAL A 1 181 ? 72.392 90.360 152.994 1.00 28.25 178 VAL A N 1
ATOM 1314 C CA . VAL A 1 181 ? 71.752 91.658 153.130 1.00 29.35 178 VAL A CA 1
ATOM 1315 C C . VAL A 1 181 ? 70.239 91.496 152.911 1.00 31.83 178 VAL A C 1
ATOM 1316 O O . VAL A 1 181 ? 69.731 90.346 152.709 1.00 32.32 178 VAL A O 1
ATOM 1320 N N . SER A 1 182 ? 69.492 92.597 152.925 1.00 33.88 179 SER A N 1
ATOM 1321 C CA . SER A 1 182 ? 68.016 92.461 152.717 1.00 36.23 179 SER A CA 1
ATOM 1322 C C . SER A 1 182 ? 67.709 92.441 151.230 1.00 36.95 179 SER A C 1
ATOM 1323 O O . SER A 1 182 ? 68.560 92.839 150.406 1.00 36.97 179 SER A O 1
ATOM 1326 N N . VAL A 1 183 ? 66.522 91.968 150.869 1.00 38.16 180 VAL A N 1
ATOM 1327 C CA . VAL A 1 183 ? 66.146 91.922 149.462 1.00 40.01 180 VAL A CA 1
ATOM 1328 C C . VAL A 1 183 ? 66.408 93.279 148.775 1.00 41.67 180 VAL A C 1
ATOM 1329 O O . VAL A 1 183 ? 66.787 9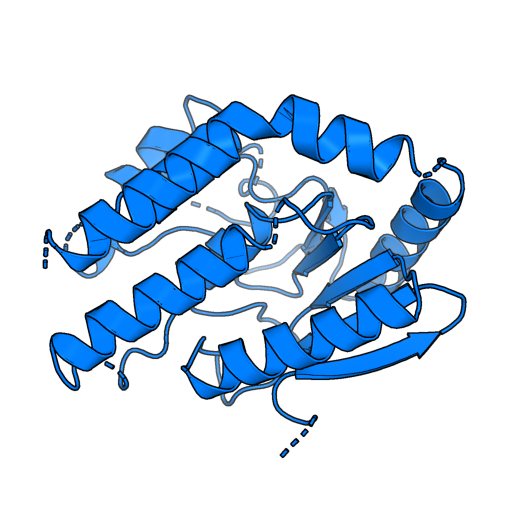3.330 147.597 1.00 41.68 180 VAL A O 1
ATOM 1333 N N . GLU A 1 184 ? 66.238 94.374 149.533 1.00 43.54 181 GLU A N 1
ATOM 1334 C CA . GLU A 1 184 ? 66.345 95.741 148.982 1.00 44.76 181 GLU A CA 1
ATOM 1335 C C . GLU A 1 184 ? 67.798 96.190 148.893 1.00 43.75 181 GLU A C 1
ATOM 1336 O O . GLU A 1 184 ? 68.186 96.840 147.936 1.00 44.23 181 GLU A O 1
ATOM 1342 N N . GLU A 1 185 ? 68.611 95.818 149.875 1.00 42.58 182 GLU A N 1
ATOM 1343 C CA . GLU A 1 185 ? 70.035 96.144 149.841 1.00 41.15 182 GLU A CA 1
ATOM 1344 C C . GLU A 1 185 ? 70.869 95.414 148.778 1.00 40.36 182 GLU A C 1
ATOM 1345 O O . GLU A 1 185 ? 71.971 95.825 148.499 1.00 40.16 182 GLU A O 1
ATOM 1351 N N . LEU A 1 186 ? 70.333 94.373 148.142 1.00 40.19 183 LEU A N 1
ATOM 1352 C CA . LEU A 1 186 ? 71.135 93.509 147.285 1.00 40.01 183 LEU A CA 1
ATOM 1353 C C . LEU A 1 186 ? 71.924 94.211 146.162 1.00 41.19 183 LEU A C 1
ATOM 1354 O O . LEU A 1 186 ? 73.146 94.041 146.055 1.00 40.84 183 LEU A O 1
ATOM 1359 N N . GLN A 1 187 ? 71.251 94.978 145.317 1.00 42.87 184 GLN A N 1
ATOM 1360 C CA . GLN A 1 187 ? 71.937 95.637 144.218 1.00 44.65 184 GLN A CA 1
ATOM 1361 C C . GLN A 1 187 ? 73.027 96.575 144.787 1.00 44.21 184 GLN A C 1
ATOM 1362 O O . GLN A 1 187 ? 74.173 96.581 144.308 1.00 45.04 184 GLN A O 1
ATOM 1368 N N . GLY A 1 188 ? 72.682 97.312 145.846 1.00 42.84 185 GLY A N 1
ATOM 1369 C CA . GLY A 1 188 ? 73.572 98.269 146.440 1.00 40.76 185 GLY A CA 1
ATOM 1370 C C . GLY A 1 188 ? 74.752 97.603 147.095 1.00 40.05 185 GLY A C 1
ATOM 1371 O O . GLY A 1 188 ? 75.880 98.126 147.049 1.00 41.00 185 GLY A O 1
ATOM 1372 N N . ALA A 1 189 ? 74.529 96.460 147.735 1.00 38.15 186 ALA A N 1
ATOM 1373 C CA . ALA A 1 189 ? 75.646 95.771 148.394 1.00 36.20 186 ALA A CA 1
ATOM 1374 C C . ALA A 1 189 ? 76.652 95.234 147.329 1.00 35.61 186 ALA A C 1
ATOM 1375 O O . ALA A 1 189 ? 77.902 95.350 147.502 1.00 35.13 186 ALA A O 1
ATOM 1377 N N . ALA A 1 190 ? 76.094 94.709 146.226 1.00 33.99 187 ALA A N 1
ATOM 1378 C CA . ALA A 1 190 ? 76.872 94.229 145.090 1.00 34.00 187 ALA A CA 1
ATOM 1379 C C . ALA A 1 190 ? 77.735 95.301 144.453 1.00 34.25 187 ALA A C 1
ATOM 1380 O O . ALA A 1 190 ? 78.924 95.052 144.235 1.00 34.83 187 ALA A O 1
ATOM 1382 N N . LEU A 1 191 ? 77.160 96.480 144.152 1.00 34.66 188 LEU A N 1
ATOM 1383 C CA . LEU A 1 191 ? 77.965 97.633 143.700 1.00 34.16 188 LEU A CA 1
ATOM 1384 C C . LEU A 1 191 ? 78.996 98.092 144.746 1.00 33.42 188 LEU A C 1
ATOM 1385 O O . LEU A 1 191 ? 80.110 98.515 144.409 1.00 34.49 188 LEU A O 1
ATOM 1390 N N . ALA A 1 192 ? 78.669 97.986 146.015 1.00 32.05 189 ALA A N 1
ATOM 1391 C CA . ALA A 1 192 ? 79.634 98.384 146.996 1.00 32.46 189 ALA A CA 1
ATOM 1392 C C . ALA A 1 192 ? 80.894 97.459 147.029 1.00 33.07 189 ALA A C 1
ATOM 1393 O O . ALA A 1 192 ? 82.008 97.941 147.272 1.00 34.62 189 ALA A O 1
ATOM 1395 N N . VAL A 1 193 ? 80.697 96.140 146.832 1.00 32.01 190 VAL A N 1
ATOM 1396 C CA . VAL A 1 193 ? 81.774 95.170 146.728 1.00 30.30 190 VAL A CA 1
ATOM 1397 C C . VAL A 1 193 ? 82.520 95.367 145.417 1.00 29.29 190 VAL A C 1
ATOM 1398 O O . VAL A 1 193 ? 83.755 95.304 145.362 1.00 28.42 190 VAL A O 1
ATOM 1402 N N . ALA A 1 194 ? 81.779 95.588 144.346 1.00 28.55 191 ALA A N 1
ATOM 1403 C CA . ALA A 1 194 ? 82.394 95.936 143.083 1.00 29.30 191 ALA A CA 1
ATOM 1404 C C . ALA A 1 194 ? 83.298 97.164 143.248 1.00 31.13 191 ALA A C 1
ATOM 1405 O O . ALA A 1 194 ? 84.419 97.166 142.724 1.00 32.39 191 ALA A O 1
ATOM 1407 N N . ALA A 1 195 ? 82.837 98.185 143.996 1.00 31.53 192 ALA A N 1
ATOM 1408 C CA . ALA A 1 195 ? 83.597 99.403 144.153 1.00 31.88 192 ALA A CA 1
ATOM 1409 C C . ALA A 1 195 ? 84.917 99.071 144.822 1.00 32.25 192 ALA A C 1
ATOM 1410 O O . ALA A 1 195 ? 85.949 99.638 144.443 1.00 32.28 192 ALA A O 1
ATOM 1412 N N . GLN A 1 196 ? 84.900 98.157 145.807 1.00 32.45 193 GLN A N 1
ATOM 1413 C CA . GLN A 1 196 ? 86.151 97.766 146.483 1.00 33.54 193 GLN A CA 1
ATOM 1414 C C . GLN A 1 196 ? 87.051 96.898 145.599 1.00 32.96 193 GLN A C 1
ATOM 1415 O O . GLN A 1 196 ? 88.279 96.925 145.734 1.00 33.37 193 GLN A O 1
ATOM 1421 N N . LEU A 1 197 ? 86.452 96.124 144.694 1.00 32.48 194 LEU A N 1
ATOM 1422 C CA . LEU A 1 197 ? 87.251 95.305 143.770 1.00 31.56 194 LEU A CA 1
ATOM 1423 C C . LEU A 1 197 ? 87.911 96.180 142.718 1.00 31.71 194 LEU A C 1
ATOM 1424 O O . LEU A 1 197 ? 89.032 95.870 142.271 1.00 31.78 194 LEU A O 1
ATOM 1429 N N . LYS A 1 198 ? 87.250 97.262 142.324 1.00 31.79 195 LYS A N 1
ATOM 1430 C CA . LYS A 1 198 ? 87.862 98.199 141.359 1.00 32.87 195 LYS A CA 1
ATOM 1431 C C . LYS A 1 198 ? 89.261 98.661 141.821 1.00 33.24 195 LYS A C 1
ATOM 1432 O O . LYS A 1 198 ? 90.092 98.986 140.999 1.00 33.49 195 LYS A O 1
ATOM 1438 N N . LYS A 1 199 ? 89.522 98.622 143.133 1.00 33.87 196 LYS A N 1
ATOM 1439 C CA . LYS A 1 199 ? 90.776 99.106 143.706 1.00 34.19 196 LYS A CA 1
ATOM 1440 C C . LYS A 1 199 ? 91.981 98.208 143.602 1.00 34.55 196 LYS A C 1
ATOM 1441 O O . LYS A 1 199 ? 93.090 98.653 143.930 1.00 35.93 196 LYS A O 1
ATOM 1447 N N . ILE A 1 200 ? 91.793 96.969 143.130 1.00 33.83 197 ILE A N 1
ATOM 1448 C CA . ILE A 1 200 ? 92.892 96.017 142.993 1.00 32.89 197 ILE A CA 1
ATOM 1449 C C . ILE A 1 200 ? 93.456 95.967 141.584 1.00 32.42 197 ILE A C 1
ATOM 1450 O O . ILE A 1 200 ? 92.826 96.377 140.609 1.00 33.61 197 ILE A O 1
ATOM 1455 N N . ASN A 1 201 ? 94.637 95.414 141.473 1.00 30.78 198 ASN A N 1
ATOM 1456 C CA . ASN A 1 201 ? 95.276 95.362 140.214 1.00 29.61 198 ASN A CA 1
ATOM 1457 C C . ASN A 1 201 ? 94.803 94.116 139.439 1.00 29.49 198 ASN A C 1
ATOM 1458 O O . ASN A 1 201 ? 94.969 92.974 139.879 1.00 27.93 198 ASN A O 1
ATOM 1471 N N . ASN A 1 203 ? 95.595 92.729 136.653 1.00 29.68 200 ASN A N 1
ATOM 1472 C CA . ASN A 1 203 ? 96.564 91.779 136.122 1.00 28.85 200 ASN A CA 1
ATOM 1473 C C . ASN A 1 203 ? 97.073 90.838 137.218 1.00 27.17 200 ASN A C 1
ATOM 1474 O O . ASN A 1 203 ? 97.070 89.628 137.041 1.00 27.49 200 ASN A O 1
ATOM 1479 N N . ALA A 1 204 ? 97.474 91.399 138.357 1.00 23.70 201 ALA A N 1
ATOM 1480 C CA . ALA A 1 204 ? 97.795 90.601 139.524 1.00 22.32 201 ALA A CA 1
ATOM 1481 C C . ALA A 1 204 ? 96.620 89.707 139.989 1.00 22.03 201 ALA A C 1
ATOM 1482 O O . ALA A 1 204 ? 96.846 88.583 140.428 1.00 21.82 201 ALA A O 1
ATOM 1484 N N . HIS A 1 205 ? 95.379 90.194 139.881 1.00 21.72 202 HIS A N 1
ATOM 1485 C CA . HIS A 1 205 ? 94.208 89.401 140.200 1.00 21.14 202 HIS A CA 1
ATOM 1486 C C . HIS A 1 205 ? 94.117 88.167 139.290 1.00 22.30 202 HIS A C 1
ATOM 1487 O O . HIS A 1 205 ? 93.970 87.042 139.807 1.00 24.07 202 HIS A O 1
ATOM 1494 N N . LYS A 1 206 ? 94.241 88.360 137.970 1.00 20.64 203 LYS A N 1
ATOM 1495 C CA . LYS A 1 206 ? 94.130 87.304 137.014 1.00 20.52 203 LYS A CA 1
ATOM 1496 C C . LYS A 1 206 ? 95.207 86.254 137.283 1.00 21.54 203 LYS A C 1
ATOM 1497 O O . LYS A 1 206 ? 94.886 85.086 137.424 1.00 22.27 203 LYS A O 1
ATOM 1503 N N . LYS A 1 207 ? 96.481 86.661 137.340 1.00 22.41 204 LYS A N 1
ATOM 1504 C CA . LYS A 1 207 ? 97.573 85.738 137.516 1.00 23.66 204 LYS A CA 1
ATOM 1505 C C . LYS A 1 207 ? 97.423 85.001 138.857 1.00 24.12 204 LYS A C 1
ATOM 1506 O O . LYS A 1 207 ? 97.594 83.772 138.886 1.00 24.36 204 LYS A O 1
ATOM 1512 N N . THR A 1 208 ? 97.118 85.721 139.962 1.00 23.26 205 THR A N 1
ATOM 1513 C CA . THR A 1 208 ? 96.962 85.069 141.266 1.00 22.95 205 THR A CA 1
ATOM 1514 C C . THR A 1 208 ? 95.777 84.045 141.240 1.00 23.90 205 THR A C 1
ATOM 1515 O O . THR A 1 208 ? 95.890 82.929 141.756 1.00 23.90 205 THR A O 1
ATOM 1519 N N . LYS A 1 209 ? 94.677 84.404 140.596 1.00 22.89 206 LYS A N 1
ATOM 1520 C CA . LYS A 1 209 ? 93.548 83.505 140.474 1.00 22.80 206 LYS A CA 1
ATOM 1521 C C . LYS A 1 209 ? 93.923 82.202 139.750 1.00 23.37 206 LYS A C 1
ATOM 1522 O O . LYS A 1 209 ? 93.659 81.071 140.255 1.00 22.99 206 LYS A O 1
ATOM 1528 N N . LEU A 1 210 ? 94.534 82.310 138.567 1.00 22.73 207 LEU A N 1
ATOM 1529 C CA . LEU A 1 210 ? 95.004 81.078 137.924 1.00 22.70 207 LEU A CA 1
ATOM 1530 C C . LEU A 1 210 ? 96.061 80.289 138.761 1.00 22.27 207 LEU A C 1
ATOM 1531 O O . LEU A 1 210 ? 96.126 79.062 138.667 1.00 22.02 207 LEU A O 1
ATOM 1536 N N . LYS A 1 211 ? 96.899 80.980 139.521 1.00 21.49 208 LYS A N 1
ATOM 1537 C CA . LYS A 1 211 ? 97.970 80.303 140.261 1.00 22.75 208 LYS A CA 1
ATOM 1538 C C . LYS A 1 211 ? 97.329 79.608 141.468 1.00 23.46 208 LYS A C 1
ATOM 1539 O O . LYS A 1 211 ? 97.546 78.427 141.720 1.00 24.15 208 LYS A O 1
ATOM 1545 N N . VAL A 1 212 ? 96.505 80.335 142.203 1.00 23.22 209 VAL A N 1
ATOM 1546 C CA . VAL A 1 212 ? 95.894 79.758 143.380 1.00 22.27 209 VAL A CA 1
ATOM 1547 C C . VAL A 1 212 ? 95.050 78.565 142.963 1.00 23.10 209 VAL A C 1
ATOM 1548 O O . VAL A 1 212 ? 95.092 77.523 143.638 1.00 25.31 209 VAL A O 1
ATOM 1552 N N . ARG A 1 213 ? 94.307 78.719 141.868 1.00 22.24 210 ARG A N 1
ATOM 1553 C CA . ARG A 1 213 ? 93.225 77.828 141.501 1.00 21.30 210 ARG A CA 1
ATOM 1554 C C . ARG A 1 213 ? 93.631 76.696 140.594 1.00 21.52 210 ARG A C 1
ATOM 1555 O O . ARG A 1 213 ? 92.791 75.877 140.236 1.00 22.33 210 ARG A O 1
ATOM 1563 N N . LYS A 1 214 ? 94.919 76.594 140.284 1.00 22.36 211 LYS A N 1
ATOM 1564 C CA . LYS A 1 214 ? 95.420 75.612 139.318 1.00 22.84 211 LYS A CA 1
ATOM 1565 C C . LYS A 1 214 ? 94.984 74.216 139.639 1.00 22.83 211 LYS A C 1
ATOM 1566 O O . LYS A 1 214 ? 94.431 73.560 138.768 1.00 24.22 211 LYS A O 1
ATOM 1572 N N . GLY A 1 215 ? 95.234 73.755 140.869 1.00 23.21 212 GLY A N 1
ATOM 1573 C CA . GLY A 1 215 ? 94.722 72.476 141.379 1.00 23.79 212 GLY A CA 1
ATOM 1574 C C . GLY A 1 215 ? 93.227 72.283 141.109 1.00 25.05 212 GLY A C 1
ATOM 1575 O O . GLY A 1 215 ? 92.820 71.237 140.554 1.00 26.35 212 GLY A O 1
ATOM 1576 N N . LEU A 1 216 ? 92.415 73.306 141.403 1.00 24.22 213 LEU A N 1
ATOM 1577 C CA . LEU A 1 216 ? 90.997 73.185 141.293 1.00 23.85 213 LEU A CA 1
ATOM 1578 C C . LEU A 1 216 ? 90.666 73.087 139.816 1.00 25.11 213 LEU A C 1
ATOM 1579 O O . LEU A 1 216 ? 89.845 72.219 139.406 1.00 25.83 213 LEU A O 1
ATOM 1584 N N . LEU A 1 217 ? 91.318 73.924 139.011 1.00 24.30 214 LEU A N 1
ATOM 1585 C CA . LEU A 1 217 ? 91.052 73.950 137.552 1.00 23.87 214 LEU A CA 1
ATOM 1586 C C . LEU A 1 217 ? 91.456 72.630 136.880 1.00 23.48 214 LEU A C 1
ATOM 1587 O O . LEU A 1 217 ? 90.718 72.094 136.109 1.00 23.43 214 LEU A O 1
ATOM 1592 N N . ASP A 1 218 ? 92.614 72.073 137.190 1.00 24.06 215 ASP A N 1
ATOM 1593 C CA . ASP A 1 218 ? 92.954 70.781 136.600 1.00 25.20 215 ASP A CA 1
ATOM 1594 C C . ASP A 1 218 ? 91.987 69.699 137.021 1.00 25.04 215 ASP A C 1
ATOM 1595 O O . ASP A 1 218 ? 91.546 68.935 136.184 1.00 26.77 215 ASP A O 1
ATOM 1600 N N . THR A 1 219 ? 91.677 69.643 138.313 1.00 24.56 216 THR A N 1
ATOM 1601 C CA . THR A 1 219 ? 90.709 68.742 138.880 1.00 24.33 216 THR A CA 1
ATOM 1602 C C . THR A 1 219 ? 89.320 68.825 138.224 1.00 25.45 216 THR A C 1
ATOM 1603 O O . THR A 1 219 ? 88.662 67.785 137.999 1.00 26.03 216 THR A O 1
ATOM 1607 N N . LEU A 1 220 ? 88.853 70.039 137.961 1.00 25.34 217 LEU A N 1
ATOM 1608 C CA . LEU A 1 220 ? 87.607 70.221 137.237 1.00 26.16 217 LEU A CA 1
ATOM 1609 C C . LEU A 1 220 ? 87.709 69.681 135.795 1.00 27.39 217 LEU A C 1
ATOM 1610 O O . LEU A 1 220 ? 86.737 69.090 135.329 1.00 28.17 217 LEU A O 1
ATOM 1615 N N . ASP A 1 221 ? 88.831 69.902 135.088 1.00 27.62 218 ASP A N 1
ATOM 1616 C CA . ASP A 1 221 ? 88.999 69.354 133.732 1.00 29.71 218 ASP A CA 1
ATOM 1617 C C . ASP A 1 221 ? 88.942 67.779 133.741 1.00 29.95 218 ASP A C 1
ATOM 1618 O O . ASP A 1 221 ? 88.265 67.194 132.909 1.00 31.04 218 ASP A O 1
ATOM 1623 N N . ALA A 1 222 ? 89.652 67.133 134.672 1.00 29.16 219 ALA A N 1
ATOM 1624 C CA . ALA A 1 222 ? 89.623 65.699 134.833 1.00 29.30 219 ALA A CA 1
ATOM 1625 C C . ALA A 1 222 ? 88.195 65.255 135.135 1.00 29.41 219 ALA A C 1
ATOM 1626 O O . ALA A 1 222 ? 87.701 64.331 134.507 1.00 31.28 219 ALA A O 1
ATOM 1628 N N . ALA A 1 223 ? 87.531 65.946 136.059 1.00 28.99 220 ALA A N 1
ATOM 1629 C CA . ALA A 1 223 ? 86.162 65.647 136.499 1.00 27.79 220 ALA A CA 1
ATOM 1630 C C . ALA A 1 223 ? 85.190 65.730 135.359 1.00 27.71 220 ALA A C 1
ATOM 1631 O O . ALA A 1 223 ? 84.334 64.875 135.217 1.00 27.25 220 ALA A O 1
ATOM 1633 N N . ILE A 1 224 ? 85.295 66.791 134.556 1.00 28.81 221 ILE A N 1
ATOM 1634 C CA . ILE A 1 224 ? 84.333 67.020 133.450 1.00 28.99 221 ILE A CA 1
ATOM 1635 C C . ILE A 1 224 ? 84.374 65.764 132.542 1.00 30.22 221 ILE A C 1
ATOM 1636 O O . ILE A 1 224 ? 83.333 65.269 132.122 1.00 29.76 221 ILE A O 1
ATOM 1641 N N . GLU A 1 225 ? 85.578 65.235 132.330 1.00 31.76 222 GLU A N 1
ATOM 1642 C CA . GLU A 1 225 ? 85.786 64.063 131.484 1.00 34.58 222 GLU A CA 1
ATOM 1643 C C . GLU A 1 225 ? 85.315 62.775 132.127 1.00 33.54 222 GLU A C 1
ATOM 1644 O O . GLU A 1 225 ? 84.619 62.024 131.501 1.00 33.82 222 GLU A O 1
ATOM 1650 N N . GLN A 1 226 ? 85.686 62.545 133.382 1.00 33.24 223 GLN A N 1
ATOM 1651 C CA . GLN A 1 226 ? 85.126 61.465 134.155 1.00 33.63 223 GLN A CA 1
ATOM 1652 C C . GLN A 1 226 ? 83.597 61.460 134.211 1.00 31.70 223 GLN A C 1
ATOM 1653 O O . GLN A 1 226 ? 83.019 60.405 134.239 1.00 30.40 223 GLN A O 1
ATOM 1659 N N . ASP A 1 227 ? 82.968 62.628 134.257 1.00 30.99 224 ASP A N 1
ATOM 1660 C CA . ASP A 1 227 ? 81.545 62.738 134.409 1.00 31.80 224 ASP A CA 1
ATOM 1661 C C . ASP A 1 227 ? 80.861 62.391 133.098 1.00 33.37 224 ASP A C 1
ATOM 1662 O O . ASP A 1 227 ? 79.818 61.743 133.102 1.00 32.76 224 ASP A O 1
ATOM 1667 N N . ARG A 1 228 ? 81.435 62.837 131.978 1.00 35.67 225 ARG A N 1
ATOM 1668 C CA . ARG A 1 228 ? 81.034 62.373 130.642 1.00 37.88 225 ARG A CA 1
ATOM 1669 C C . ARG A 1 228 ? 80.992 60.859 130.545 1.00 38.47 225 ARG A C 1
ATOM 1670 O O . ARG A 1 228 ? 79.963 60.276 130.233 1.00 38.98 225 ARG A O 1
ATOM 1678 N N . GLN A 1 229 ? 82.131 60.235 130.777 1.00 39.95 226 GLN A N 1
ATOM 1679 C CA . GLN A 1 229 ? 82.236 58.782 130.710 1.00 42.44 226 GLN A CA 1
ATOM 1680 C C . GLN A 1 229 ? 81.373 58.063 131.774 1.00 42.48 226 GLN A C 1
ATOM 1681 O O . GLN A 1 229 ? 80.669 57.126 131.445 1.00 43.28 226 GLN A O 1
ATOM 1687 N N . HIS A 1 230 ? 81.403 58.501 133.034 1.00 42.16 227 HIS A N 1
ATOM 1688 C CA . HIS A 1 230 ? 80.788 57.710 134.114 1.00 41.86 227 HIS A CA 1
ATOM 1689 C C . HIS A 1 230 ? 79.729 58.304 135.053 1.00 40.04 227 HIS A C 1
ATOM 1690 O O . HIS A 1 230 ? 79.362 57.650 135.991 1.00 40.06 227 HIS A O 1
ATOM 1705 N N . LEU A 1 232 ? 76.619 58.761 134.684 1.00 39.11 229 LEU A N 1
ATOM 1706 C CA . LEU A 1 232 ? 75.325 58.084 134.597 1.00 40.52 229 LEU A CA 1
ATOM 1707 C C . LEU A 1 232 ? 75.533 56.558 134.859 1.00 41.41 229 LEU A C 1
ATOM 1708 O O . LEU A 1 232 ? 74.695 55.901 135.533 1.00 41.18 229 LEU A O 1
#

Radius of gyration: 16.16 Å; Cα contacts (8 Å, |Δi|>4): 425; chains: 1; bounding box: 38×44×36 Å